Protein AF-A0A3D2KQ38-F1 (afdb_monomer_lite)

pLDDT: mean 77.64, std 27.58, range [27.55, 98.88]

Secondary structure (DSSP, 8-state):
---------------------------------------------------------PPPPPPP---------PPPPPP-------------PPPP----PPPPPP---PPPPPP--EEEEE--TTT--HHHHTTSEEEEE-TTTHHHHHHHHHHTT-SEEEE-SSHHHHHHHHHHHHHTTTS-TTEEEEEEETTEEPTT-SB-S-GGG--HHHHTT-EEEEE-SSHHHHHHHHT--TTSS---SEEEEE-GGGHHHHHHHHHHS-S-EEEEE--BBTBPPHHHHHHHHHHHHHHHHHS--EE-HHHHHHHHHHHHHT-TT-TTHHHHHHTSHHHHHHHTTT-HHHHHHHT---S-----EEEBTEEE--

Structure (mmCIF, N/CA/C/O backbone):
data_AF-A0A3D2KQ38-F1
#
_entry.id   AF-A0A3D2KQ38-F1
#
loop_
_atom_site.group_PDB
_atom_site.id
_atom_site.type_symbol
_atom_site.label_atom_id
_atom_site.label_alt_id
_atom_site.label_comp_id
_atom_site.label_asym_id
_atom_site.label_entity_id
_atom_site.label_seq_id
_atom_site.pdbx_PDB_ins_code
_atom_site.Cartn_x
_atom_site.Cartn_y
_atom_site.Cartn_z
_atom_site.occupancy
_atom_site.B_iso_or_equiv
_atom_site.auth_seq_id
_atom_site.auth_comp_id
_atom_site.auth_asym_id
_atom_site.auth_atom_id
_atom_site.pdbx_PDB_model_num
ATOM 1 N N . MET A 1 1 ? 10.172 -55.765 -8.453 1.00 38.31 1 MET A N 1
ATOM 2 C CA . MET A 1 1 ? 11.251 -56.758 -8.224 1.00 38.31 1 MET A CA 1
ATOM 3 C C . MET A 1 1 ? 11.939 -57.032 -9.558 1.00 38.31 1 MET A C 1
ATOM 5 O O . MET A 1 1 ? 11.288 -56.816 -10.569 1.00 38.31 1 MET A O 1
ATOM 9 N N . GLY A 1 2 ? 13.185 -57.520 -9.569 1.00 36.50 2 GLY A N 1
ATOM 10 C CA . GLY A 1 2 ? 13.807 -58.103 -10.771 1.00 36.50 2 GLY A CA 1
ATOM 11 C C . GLY A 1 2 ? 14.626 -57.157 -11.665 1.00 36.50 2 GLY A C 1
ATOM 12 O O . GLY A 1 2 ? 14.137 -56.673 -12.675 1.00 36.50 2 GLY A O 1
ATOM 13 N N . HIS A 1 3 ? 15.908 -56.998 -11.332 1.00 46.84 3 HIS A N 1
ATOM 14 C CA . HIS A 1 3 ? 17.002 -56.858 -12.311 1.00 46.84 3 HIS A CA 1
ATOM 15 C C . HIS A 1 3 ? 17.785 -58.189 -12.264 1.00 46.84 3 HIS A C 1
ATOM 17 O O . HIS A 1 3 ? 17.790 -58.816 -11.198 1.00 46.84 3 HIS A O 1
ATOM 23 N N . PRO A 1 4 ? 18.380 -58.674 -13.370 1.00 61.97 4 PRO A N 1
ATOM 24 C CA . PRO A 1 4 ? 19.747 -58.294 -13.788 1.00 61.97 4 PRO A CA 1
ATOM 25 C C . PRO A 1 4 ? 19.834 -58.130 -15.331 1.00 61.97 4 PRO A C 1
ATOM 27 O O . PRO A 1 4 ? 18.787 -58.026 -15.959 1.00 61.97 4 PRO A O 1
ATOM 30 N N . GLY A 1 5 ? 20.974 -58.037 -16.036 1.00 36.38 5 GLY A N 1
ATOM 31 C CA . GLY A 1 5 ? 22.417 -57.932 -15.720 1.00 36.38 5 GLY A CA 1
ATOM 32 C C . GLY A 1 5 ? 23.163 -57.388 -16.969 1.00 36.38 5 GLY A C 1
ATOM 33 O O . GLY A 1 5 ? 22.598 -57.425 -18.053 1.00 36.38 5 GLY A O 1
ATOM 34 N N . ARG A 1 6 ? 24.300 -56.673 -16.863 1.00 44.81 6 ARG A N 1
ATOM 35 C CA . ARG A 1 6 ? 25.697 -57.194 -16.858 1.00 44.81 6 ARG A CA 1
ATOM 36 C C . ARG A 1 6 ? 26.068 -58.017 -18.117 1.00 44.81 6 ARG A C 1
ATOM 38 O O . ARG A 1 6 ? 25.355 -58.967 -18.403 1.00 44.81 6 ARG A O 1
ATOM 45 N N . THR A 1 7 ? 27.174 -57.779 -18.838 1.00 38.19 7 THR A N 1
ATOM 46 C CA . THR A 1 7 ? 28.369 -56.897 -18.655 1.00 38.19 7 THR A CA 1
ATOM 47 C C . THR A 1 7 ? 28.655 -56.066 -19.957 1.00 38.19 7 THR A C 1
ATOM 49 O O . THR A 1 7 ? 27.669 -55.717 -20.595 1.00 38.19 7 THR A O 1
ATOM 52 N N . ASP A 1 8 ? 29.834 -55.592 -20.430 1.00 33.88 8 ASP A N 1
ATOM 53 C CA . ASP A 1 8 ? 31.257 -55.648 -20.001 1.00 33.88 8 ASP A CA 1
ATOM 54 C C . ASP A 1 8 ? 32.167 -54.502 -20.560 1.00 33.88 8 ASP A C 1
ATOM 56 O O . ASP A 1 8 ? 31.678 -53.481 -21.044 1.00 33.88 8 ASP A O 1
ATOM 60 N N . ARG A 1 9 ? 33.500 -54.660 -20.437 1.00 36.72 9 ARG A N 1
ATOM 61 C CA . ARG A 1 9 ? 34.647 -53.803 -20.849 1.00 36.72 9 ARG A CA 1
ATOM 62 C C . ARG A 1 9 ? 35.921 -54.694 -20.995 1.00 36.72 9 ARG A C 1
ATOM 64 O O . ARG A 1 9 ? 35.821 -55.866 -20.649 1.00 36.72 9 ARG A O 1
ATOM 71 N N . PRO A 1 10 ? 37.151 -54.184 -21.264 1.00 65.12 10 PRO A N 1
ATOM 72 C CA . PRO A 1 10 ? 37.636 -53.087 -22.134 1.00 65.12 10 PRO A CA 1
ATOM 73 C C . PRO A 1 10 ? 38.876 -53.500 -22.999 1.00 65.12 10 PRO A C 1
ATOM 75 O O . PRO A 1 10 ? 39.336 -54.624 -22.892 1.00 65.12 10 PRO A O 1
ATOM 78 N N . ASP A 1 11 ? 39.482 -52.560 -23.745 1.00 35.00 11 ASP A N 1
ATOM 79 C CA . ASP A 1 11 ? 40.944 -52.424 -24.031 1.00 35.00 11 ASP A CA 1
ATOM 80 C C . ASP A 1 11 ? 41.193 -50.967 -24.538 1.00 35.00 11 ASP A C 1
ATOM 82 O O . ASP A 1 11 ? 40.221 -50.314 -24.925 1.00 35.00 11 ASP A O 1
ATOM 86 N N . ARG A 1 12 ? 42.325 -50.241 -24.386 1.00 40.50 12 ARG A N 1
ATOM 87 C CA . ARG A 1 12 ? 43.795 -50.476 -24.524 1.00 40.50 12 ARG A CA 1
ATOM 88 C C . ARG A 1 12 ? 44.250 -50.604 -25.994 1.00 40.50 12 ARG A C 1
ATOM 90 O O . ARG A 1 12 ? 43.558 -51.226 -26.781 1.00 40.50 12 ARG A O 1
ATOM 97 N N . ASP A 1 13 ? 45.353 -50.011 -26.470 1.00 36.31 13 ASP A N 1
ATOM 98 C CA . ASP A 1 13 ? 46.503 -49.329 -25.833 1.00 36.31 13 ASP A CA 1
ATOM 99 C C . ASP A 1 13 ? 47.155 -48.288 -26.795 1.00 36.31 13 ASP A C 1
ATOM 101 O O . ASP A 1 13 ? 46.789 -48.213 -27.966 1.00 36.31 13 ASP A O 1
ATOM 105 N N . GLY A 1 14 ? 48.176 -47.539 -26.336 1.00 30.17 14 GLY A N 1
ATOM 106 C CA . GLY A 1 14 ? 49.177 -46.886 -27.215 1.00 30.17 14 GLY A CA 1
ATOM 107 C C . GLY A 1 14 ? 49.076 -45.360 -27.465 1.00 30.17 14 GLY A C 1
ATOM 108 O O . GLY A 1 14 ? 48.010 -44.830 -27.742 1.00 30.17 14 GLY A O 1
ATOM 109 N N . ALA A 1 15 ? 50.193 -44.626 -27.592 1.00 34.75 15 ALA A N 1
ATOM 110 C CA . ALA A 1 15 ? 51.157 -44.188 -26.561 1.00 34.75 15 ALA A CA 1
ATOM 111 C 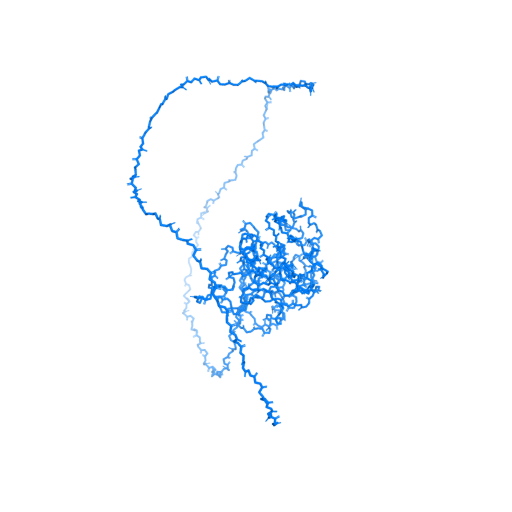C . ALA A 1 15 ? 52.414 -43.529 -27.208 1.00 34.75 15 ALA A C 1
ATOM 113 O O . ALA A 1 15 ? 53.024 -44.136 -28.084 1.00 34.75 15 ALA A O 1
ATOM 114 N N . ARG A 1 16 ? 52.902 -42.392 -26.655 1.00 36.41 16 ARG A N 1
ATOM 115 C CA . ARG A 1 16 ? 54.189 -41.689 -26.991 1.00 36.41 16 ARG A CA 1
ATOM 116 C C . ARG A 1 16 ? 54.168 -40.976 -28.378 1.00 36.41 16 ARG A C 1
ATOM 118 O O . ARG A 1 16 ? 53.250 -41.218 -29.143 1.00 36.41 16 ARG A O 1
ATOM 125 N N . SER A 1 17 ? 55.057 -40.043 -28.776 1.00 36.03 17 SER A N 1
ATOM 126 C CA . SER A 1 17 ? 56.351 -39.494 -28.275 1.00 36.03 17 SER A CA 1
ATOM 127 C C . SER A 1 17 ? 56.653 -38.130 -28.987 1.00 36.03 17 SER A C 1
ATOM 129 O O . SER A 1 17 ? 56.084 -37.938 -30.054 1.00 36.03 17 SER A O 1
ATOM 131 N N . LEU A 1 18 ? 57.532 -37.170 -28.607 1.00 37.53 18 LEU A N 1
ATOM 132 C CA . LEU A 1 18 ? 58.316 -36.799 -27.396 1.00 37.53 18 LEU A CA 1
ATOM 133 C C . LEU A 1 18 ? 59.047 -35.429 -27.628 1.00 37.53 18 LEU A C 1
ATOM 135 O O . LEU A 1 18 ? 59.702 -35.302 -28.654 1.00 37.53 18 LEU A O 1
ATOM 139 N N . ARG A 1 19 ? 59.109 -34.534 -26.611 1.00 36.09 19 ARG A N 1
ATOM 140 C CA . ARG A 1 19 ? 60.157 -33.474 -26.368 1.00 36.09 19 ARG A CA 1
ATOM 141 C C . ARG A 1 19 ? 60.261 -32.290 -27.369 1.00 36.09 19 ARG A C 1
ATOM 143 O O . ARG A 1 19 ? 59.584 -32.317 -28.384 1.00 36.09 19 ARG A O 1
ATOM 150 N N . ASP A 1 20 ? 60.976 -31.173 -27.127 1.00 33.75 20 ASP A N 1
ATOM 151 C CA . ASP A 1 20 ? 61.918 -30.677 -26.070 1.00 33.75 20 ASP A CA 1
ATOM 152 C C . ASP A 1 20 ? 61.446 -29.286 -25.521 1.00 33.75 20 ASP A C 1
ATOM 154 O O . ASP A 1 20 ? 60.561 -28.694 -26.129 1.00 33.75 20 ASP A O 1
ATOM 158 N N . ARG A 1 21 ? 61.751 -28.739 -24.319 1.00 38.75 21 ARG A N 1
ATOM 159 C CA . ARG A 1 21 ? 62.963 -28.412 -23.495 1.00 38.75 21 ARG A CA 1
ATOM 160 C C . ARG A 1 21 ? 63.625 -27.035 -23.760 1.00 38.75 21 ARG A C 1
ATOM 162 O O . ARG A 1 21 ? 63.807 -26.637 -24.898 1.00 38.75 21 ARG A O 1
ATOM 169 N N . GLY A 1 22 ? 64.053 -26.374 -22.666 1.00 29.97 22 GLY A N 1
ATOM 170 C CA . GLY A 1 22 ? 64.761 -25.072 -22.615 1.00 29.97 22 GLY A CA 1
ATOM 171 C C . GLY A 1 22 ? 63.933 -23.992 -21.890 1.00 29.97 22 GLY A C 1
ATOM 172 O O . GLY A 1 22 ? 63.100 -23.365 -22.522 1.00 29.97 22 GLY A O 1
ATOM 173 N N . VAL A 1 23 ? 63.915 -23.845 -20.555 1.00 36.44 23 VAL A N 1
ATOM 174 C CA . VAL A 1 23 ? 64.987 -23.588 -19.556 1.00 36.44 23 VAL A CA 1
ATOM 175 C C . VAL A 1 23 ? 65.600 -22.185 -19.669 1.00 36.44 23 VAL A C 1
ATOM 177 O O . VAL A 1 23 ? 66.314 -21.890 -20.617 1.00 36.44 23 VAL A O 1
ATOM 180 N N . GLY A 1 24 ? 65.375 -21.361 -18.639 1.00 28.97 24 GLY A N 1
ATOM 181 C CA . GLY A 1 24 ? 66.005 -20.053 -18.438 1.00 28.97 24 GLY A CA 1
ATOM 182 C C . GLY A 1 24 ? 65.461 -19.391 -17.169 1.00 28.97 24 GLY A C 1
ATOM 183 O O . GLY A 1 24 ? 64.270 -19.106 -17.094 1.00 28.97 24 GLY A O 1
ATOM 184 N N . ALA A 1 25 ? 66.308 -19.194 -16.157 1.00 36.56 25 ALA A N 1
ATOM 185 C CA . ALA A 1 25 ? 65.933 -18.591 -14.877 1.00 36.56 25 ALA A CA 1
ATOM 186 C C . ALA A 1 25 ? 66.846 -17.402 -14.555 1.00 36.56 25 ALA A C 1
ATOM 188 O O . ALA A 1 25 ? 68.034 -17.424 -14.867 1.00 36.56 25 ALA A O 1
ATOM 189 N N . GLY A 1 26 ? 66.288 -16.385 -13.905 1.00 28.89 26 GLY A N 1
ATOM 190 C CA . GLY A 1 26 ? 67.002 -15.184 -13.480 1.00 28.89 26 GLY A CA 1
ATOM 191 C C . GLY A 1 26 ? 66.006 -14.086 -13.128 1.00 28.89 26 GLY A C 1
ATOM 192 O O . GLY A 1 26 ? 65.009 -13.911 -13.824 1.00 28.89 26 GLY A O 1
ATOM 193 N N . GLY A 1 27 ? 66.240 -13.366 -12.036 1.00 31.88 27 GLY A N 1
ATOM 194 C CA . GLY A 1 27 ? 65.350 -12.294 -11.606 1.00 31.88 27 GLY A CA 1
ATOM 195 C C . GLY A 1 27 ? 66.041 -11.316 -10.669 1.00 31.88 27 GLY A C 1
ATOM 196 O O . GLY A 1 27 ? 66.999 -11.677 -9.986 1.00 31.88 27 GLY A O 1
ATOM 197 N N . HIS A 1 28 ? 65.528 -10.089 -10.641 1.00 33.03 28 HIS A N 1
ATOM 198 C CA . HIS A 1 28 ? 65.801 -9.075 -9.627 1.00 33.03 28 HIS A CA 1
ATOM 199 C C . HIS A 1 28 ? 64.650 -8.062 -9.597 1.00 33.03 28 HIS A C 1
ATOM 201 O O . HIS A 1 28 ? 64.072 -7.742 -10.634 1.00 33.03 28 HIS A O 1
ATOM 207 N N . GLN A 1 29 ? 64.358 -7.534 -8.410 1.00 38.62 29 GLN A N 1
ATOM 208 C CA . GLN A 1 29 ? 63.873 -6.159 -8.265 1.00 38.62 29 GLN A CA 1
ATOM 209 C C . GLN A 1 29 ? 65.091 -5.277 -7.945 1.00 38.62 29 GLN A C 1
ATOM 211 O O . GLN A 1 29 ? 66.104 -5.785 -7.458 1.00 38.62 29 GLN A O 1
ATOM 216 N N . PRO A 1 30 ? 65.007 -3.970 -8.207 1.00 45.06 30 PRO A N 1
ATOM 217 C CA . PRO A 1 30 ? 64.757 -3.091 -7.066 1.00 45.06 30 PRO A CA 1
ATOM 218 C C . PRO A 1 30 ? 63.610 -2.100 -7.317 1.00 45.06 30 PRO A C 1
ATOM 220 O O . PRO A 1 30 ? 62.961 -2.119 -8.361 1.00 45.06 30 PRO A O 1
ATOM 223 N N . GLY A 1 31 ? 63.326 -1.286 -6.298 1.00 31.02 31 GLY A N 1
ATOM 224 C CA . GLY A 1 31 ? 62.316 -0.231 -6.333 1.00 31.02 31 GLY A CA 1
ATOM 225 C C . GLY A 1 31 ? 62.886 1.147 -6.721 1.00 31.02 31 GLY A C 1
ATOM 226 O O . GLY A 1 31 ? 63.624 1.222 -7.699 1.00 31.02 31 GLY A O 1
ATOM 227 N N . PRO A 1 32 ? 62.475 2.244 -6.056 1.00 68.62 32 PRO A N 1
ATOM 228 C CA . PRO A 1 32 ? 61.836 3.323 -6.809 1.00 68.62 32 PRO A CA 1
ATOM 229 C C . PRO A 1 32 ? 62.484 4.701 -6.637 1.00 68.62 32 PRO A C 1
ATOM 231 O O . PRO A 1 32 ? 63.005 5.013 -5.569 1.00 68.62 32 PRO A O 1
ATOM 234 N N . ASP A 1 33 ? 62.284 5.567 -7.630 1.00 33.50 33 ASP A N 1
ATOM 235 C CA . ASP A 1 33 ? 62.667 6.979 -7.567 1.00 33.50 33 ASP A CA 1
ATOM 236 C C . ASP A 1 33 ? 61.474 7.940 -7.662 1.00 33.50 33 ASP A C 1
ATOM 238 O O . ASP A 1 33 ? 60.442 7.669 -8.286 1.00 33.50 33 ASP A O 1
ATOM 242 N N . ARG A 1 34 ? 61.664 9.089 -7.014 1.00 34.56 34 ARG A N 1
ATOM 243 C CA . ARG A 1 34 ? 60.980 10.368 -7.252 1.00 34.56 34 ARG A CA 1
ATOM 244 C C . ARG A 1 34 ? 61.987 11.267 -8.019 1.00 34.56 34 ARG A C 1
ATOM 246 O O . ARG A 1 34 ? 63.120 10.852 -8.216 1.00 34.56 34 ARG A O 1
ATOM 253 N N . ASP A 1 35 ? 61.706 12.459 -8.535 1.00 33.59 35 ASP A N 1
ATOM 254 C CA . ASP A 1 35 ? 61.002 13.596 -7.932 1.00 33.59 35 ASP A CA 1
ATOM 255 C C . ASP A 1 35 ? 60.676 14.673 -9.005 1.00 33.59 35 ASP A C 1
ATOM 257 O O . ASP A 1 35 ? 60.769 14.415 -10.202 1.00 33.59 35 ASP A O 1
ATOM 261 N N . GLU A 1 36 ? 60.216 15.843 -8.539 1.00 34.56 36 GLU A N 1
ATOM 262 C CA . GLU A 1 36 ? 60.360 17.228 -9.064 1.00 34.56 36 GLU A CA 1
ATOM 263 C C . GLU A 1 36 ? 61.001 17.461 -10.462 1.00 34.56 36 GLU A C 1
ATOM 265 O O . GLU A 1 36 ? 61.979 16.832 -10.841 1.00 34.56 36 GLU A O 1
ATOM 270 N N . GLY A 1 37 ? 60.605 18.441 -11.288 1.00 29.53 37 GLY A N 1
ATOM 271 C CA . GLY A 1 37 ? 59.763 19.647 -11.155 1.00 29.53 37 GLY A CA 1
ATOM 272 C C . GLY A 1 37 ? 60.046 20.558 -12.385 1.00 29.53 37 GLY A C 1
ATOM 273 O O . GLY A 1 37 ? 60.733 20.125 -13.302 1.00 29.53 37 GLY A O 1
ATOM 274 N N . ALA A 1 38 ? 59.631 21.820 -12.542 1.00 33.88 38 ALA A N 1
ATOM 275 C CA . ALA A 1 38 ? 58.622 22.683 -11.921 1.00 33.88 38 ALA A CA 1
ATOM 276 C C . ALA A 1 38 ? 58.491 23.981 -12.783 1.00 33.88 38 ALA A C 1
ATOM 278 O O . ALA A 1 38 ? 59.293 24.217 -13.680 1.00 33.88 38 ALA A O 1
ATOM 279 N N . HIS A 1 39 ? 57.544 24.867 -12.436 1.00 34.69 39 HIS A N 1
ATOM 280 C CA . HIS A 1 39 ? 57.446 26.289 -12.855 1.00 34.69 39 HIS A CA 1
ATOM 281 C C . HIS A 1 39 ? 57.018 26.657 -14.300 1.00 34.69 39 HIS A C 1
ATOM 283 O O . HIS A 1 39 ? 57.398 26.049 -15.289 1.00 34.69 39 HIS A O 1
ATOM 289 N N . GLY A 1 40 ? 56.226 27.741 -14.400 1.00 28.78 40 GLY A N 1
ATOM 290 C CA . GLY A 1 40 ? 55.705 28.311 -15.656 1.00 28.78 40 GLY A CA 1
ATOM 291 C C . GLY A 1 40 ? 54.417 29.127 -15.450 1.00 28.78 40 GLY A C 1
ATOM 292 O O . GLY A 1 40 ? 53.327 28.661 -15.760 1.00 28.78 40 GLY A O 1
ATOM 293 N N . ARG A 1 41 ? 54.503 30.328 -14.851 1.00 33.00 41 ARG A N 1
ATOM 294 C CA . ARG A 1 41 ? 53.326 31.173 -14.522 1.00 33.00 41 ARG A CA 1
ATOM 295 C C . ARG A 1 41 ? 52.895 32.062 -15.701 1.00 33.00 41 ARG A C 1
ATOM 297 O O . ARG A 1 41 ? 53.755 32.701 -16.296 1.00 33.00 41 ARG A O 1
ATOM 304 N N . GLY A 1 42 ? 51.587 32.283 -15.909 1.00 29.39 42 GLY A N 1
ATOM 305 C CA . GLY A 1 42 ? 51.120 33.453 -16.677 1.00 29.39 42 GLY A CA 1
ATOM 306 C C . GLY A 1 42 ? 49.629 33.519 -17.056 1.00 29.39 42 GLY A C 1
ATOM 307 O O . GLY A 1 42 ? 48.987 32.499 -17.256 1.00 29.39 42 GLY A O 1
ATOM 308 N N . GLY A 1 43 ? 49.114 34.749 -17.219 1.00 30.22 43 GLY A N 1
ATOM 309 C CA . GLY A 1 43 ? 48.038 35.076 -18.180 1.00 30.22 43 GLY A CA 1
ATOM 310 C C . GLY A 1 43 ? 46.569 34.926 -17.743 1.00 30.22 43 GLY A C 1
ATOM 311 O O . GLY A 1 43 ? 45.971 33.865 -17.869 1.00 30.22 43 GLY A O 1
ATOM 312 N N . ARG A 1 44 ? 45.922 36.023 -17.321 1.00 33.47 44 ARG A N 1
ATOM 313 C CA . ARG A 1 44 ? 44.475 36.069 -17.009 1.00 33.47 44 ARG A CA 1
ATOM 314 C C . ARG A 1 44 ? 43.577 36.312 -18.244 1.00 33.47 44 ARG A C 1
ATOM 316 O O . ARG A 1 44 ? 43.794 37.283 -18.955 1.00 33.47 44 ARG A O 1
ATOM 323 N N . ARG A 1 45 ? 42.420 35.625 -18.241 1.00 35.56 45 ARG A N 1
ATOM 324 C CA . ARG A 1 45 ? 41.077 36.025 -18.759 1.00 35.56 45 ARG A CA 1
ATOM 325 C C . ARG A 1 45 ? 40.768 35.934 -20.281 1.00 35.56 45 ARG A C 1
ATOM 327 O O . ARG A 1 45 ? 41.686 35.911 -21.088 1.00 35.56 45 ARG A O 1
ATOM 334 N N . PRO A 1 46 ? 39.465 35.819 -20.663 1.00 42.22 46 PRO A N 1
ATOM 335 C CA . PRO A 1 46 ? 39.042 35.286 -21.968 1.00 42.22 46 PRO A CA 1
ATOM 336 C C . PRO A 1 46 ? 38.428 36.315 -22.941 1.00 42.22 46 PRO A C 1
ATOM 338 O O . PRO A 1 46 ? 37.970 37.385 -22.534 1.00 42.22 46 PRO A O 1
ATOM 341 N N . GLY A 1 47 ? 38.324 35.937 -24.224 1.00 29.66 47 GLY A N 1
ATOM 342 C CA . GLY A 1 47 ? 37.702 36.729 -25.293 1.00 29.66 47 GLY A CA 1
ATOM 343 C C . GLY A 1 47 ? 36.489 36.060 -25.966 1.00 29.66 47 GLY A C 1
ATOM 344 O O . GLY A 1 47 ? 36.617 34.986 -26.534 1.00 29.66 47 GLY A O 1
ATOM 345 N N . ARG A 1 48 ? 35.339 36.751 -25.896 1.00 31.97 48 ARG A N 1
ATOM 346 C CA . ARG A 1 48 ? 34.150 36.789 -26.793 1.00 31.97 48 ARG A CA 1
ATOM 347 C C . ARG A 1 48 ? 33.847 35.643 -27.786 1.00 31.97 48 ARG A C 1
ATOM 349 O O . ARG A 1 48 ? 34.643 35.351 -28.669 1.00 31.97 48 ARG A O 1
ATOM 356 N N . LEU A 1 49 ? 32.557 35.279 -27.853 1.00 32.28 49 LEU A N 1
ATOM 357 C CA . LEU A 1 49 ? 31.883 34.815 -29.081 1.00 32.28 49 LEU A CA 1
ATOM 358 C C . LEU A 1 49 ? 30.497 35.477 -29.280 1.00 32.28 49 LEU A C 1
ATOM 360 O O . LEU A 1 49 ? 29.742 35.622 -28.325 1.00 32.28 49 LEU A O 1
ATOM 364 N N . ALA A 1 50 ? 30.186 35.799 -30.546 1.00 33.22 50 ALA A N 1
ATOM 365 C CA . ALA A 1 50 ? 28.858 36.036 -31.156 1.00 33.22 50 ALA A CA 1
ATOM 366 C C . ALA A 1 50 ? 27.916 37.160 -30.620 1.00 33.22 50 ALA A C 1
ATOM 368 O O . ALA A 1 50 ? 28.260 37.934 -29.728 1.00 33.22 50 ALA A O 1
ATOM 369 N N . ARG A 1 51 ? 26.760 37.338 -31.296 1.00 31.52 51 ARG A N 1
ATOM 370 C CA . ARG A 1 51 ? 25.860 38.520 -31.263 1.00 31.52 51 ARG A CA 1
ATOM 371 C C . ARG A 1 51 ? 24.357 38.153 -31.354 1.00 31.52 51 ARG A C 1
ATOM 373 O O . ARG A 1 51 ? 24.004 37.328 -32.183 1.00 31.52 51 ARG A O 1
ATOM 380 N N . VAL A 1 52 ? 23.517 38.833 -30.550 1.00 33.88 52 VAL A N 1
ATOM 381 C CA . VAL A 1 52 ? 22.399 39.764 -30.924 1.00 33.88 52 VAL A CA 1
ATOM 382 C C . VAL A 1 52 ? 21.651 39.461 -32.249 1.00 33.88 52 VAL A C 1
ATOM 384 O O . VAL A 1 52 ? 22.332 39.423 -33.274 1.00 33.88 52 VAL A O 1
ATOM 387 N N . PRO A 1 53 ? 20.292 39.341 -32.285 1.00 45.47 53 PRO A N 1
ATOM 388 C CA . PRO A 1 53 ? 19.325 40.418 -31.939 1.00 45.47 53 PRO A CA 1
ATOM 389 C C . PRO A 1 53 ? 18.060 39.992 -31.141 1.00 45.47 53 PRO A C 1
ATOM 391 O O . PRO A 1 53 ? 17.828 38.808 -30.945 1.00 45.47 53 PRO A O 1
ATOM 394 N N . GLY A 1 54 ? 17.195 40.901 -30.651 1.00 31.48 54 GLY A N 1
ATOM 395 C CA . GLY A 1 54 ? 17.240 42.379 -30.630 1.00 31.48 54 GLY A CA 1
ATOM 396 C C . GLY A 1 54 ? 15.926 43.029 -30.125 1.00 31.48 54 GLY A C 1
ATOM 397 O O . GLY A 1 54 ? 14.951 42.324 -29.899 1.00 31.48 54 GLY A O 1
ATOM 398 N N . SER A 1 55 ? 15.897 44.372 -30.013 1.00 32.50 55 SER A N 1
ATOM 399 C CA . SER A 1 55 ? 14.758 45.261 -29.632 1.00 32.50 55 SER A CA 1
ATOM 400 C C . SER A 1 55 ? 14.106 45.073 -28.235 1.00 32.50 55 SER A C 1
ATOM 402 O O . SER A 1 55 ? 13.985 43.962 -27.744 1.00 32.50 55 SER A O 1
ATOM 404 N N . GLY A 1 56 ? 13.646 46.113 -27.523 1.00 30.34 56 GLY A N 1
ATOM 405 C CA . GLY A 1 56 ? 13.796 47.560 -27.753 1.00 30.34 56 GLY A CA 1
ATOM 406 C C . GLY A 1 56 ? 12.597 48.400 -27.279 1.00 30.34 56 GLY A C 1
ATOM 407 O O . GLY A 1 56 ? 11.730 48.703 -28.089 1.00 30.34 56 GLY A O 1
ATOM 408 N N . GLY A 1 57 ? 12.560 48.823 -26.008 1.00 29.84 57 GLY A N 1
ATOM 409 C CA . GLY A 1 57 ? 11.528 49.732 -25.473 1.00 29.84 57 GLY A CA 1
ATOM 410 C C . GLY A 1 57 ? 11.906 50.316 -24.095 1.00 29.84 57 GLY A C 1
ATOM 411 O O . GLY A 1 57 ? 12.527 49.598 -23.310 1.00 29.84 57 GLY A O 1
ATOM 412 N N . PRO A 1 58 ? 11.612 51.599 -23.793 1.00 40.12 58 PRO A N 1
ATOM 413 C CA . PRO A 1 58 ? 12.097 52.272 -22.582 1.00 40.12 58 PRO A CA 1
ATOM 414 C C . PRO A 1 58 ? 11.174 52.105 -21.361 1.00 40.12 58 PRO A C 1
ATOM 416 O O . PRO A 1 58 ? 9.952 52.065 -21.484 1.00 40.12 58 PRO A O 1
ATOM 419 N N . VAL A 1 59 ? 11.767 52.094 -20.162 1.00 32.81 59 VAL A N 1
ATOM 420 C CA . VAL A 1 59 ? 11.048 52.075 -18.875 1.00 32.81 59 VAL A CA 1
ATOM 421 C C . VAL A 1 59 ? 10.995 53.487 -18.288 1.00 32.81 59 VAL A C 1
ATOM 423 O O . VAL A 1 59 ? 12.036 54.073 -17.994 1.00 32.81 59 VAL A O 1
ATOM 426 N N . HIS A 1 60 ? 9.790 54.017 -18.065 1.00 33.69 60 HIS A N 1
ATOM 427 C CA . HIS A 1 60 ? 9.587 55.257 -17.310 1.00 33.69 60 HIS A CA 1
ATOM 428 C C . HIS A 1 60 ? 9.496 54.985 -15.802 1.00 33.69 60 HIS A C 1
ATOM 430 O O . HIS A 1 60 ? 8.736 54.126 -15.361 1.00 33.69 60 HIS A O 1
ATOM 436 N N . GLN A 1 61 ? 10.219 55.778 -15.009 1.00 43.31 61 GLN A N 1
ATOM 437 C CA . GLN A 1 61 ? 9.999 55.911 -13.566 1.00 43.31 61 GLN A CA 1
ATOM 438 C C . GLN A 1 61 ? 8.969 57.020 -13.289 1.00 43.31 61 GLN A C 1
ATOM 440 O O . GLN A 1 61 ? 9.120 58.119 -13.832 1.00 43.31 61 GLN A O 1
ATOM 445 N N . PRO A 1 62 ? 8.003 56.810 -12.382 1.00 37.12 62 PRO A N 1
ATOM 446 C CA . PRO A 1 62 ? 7.396 57.880 -11.597 1.00 37.12 62 PRO A CA 1
ATOM 447 C C . PRO A 1 62 ? 8.288 58.222 -10.390 1.00 37.12 62 PRO A C 1
ATOM 449 O O . PRO A 1 62 ? 8.978 57.355 -9.857 1.00 37.12 62 PRO A O 1
ATOM 452 N N . ARG A 1 63 ? 8.254 59.480 -9.937 1.00 31.61 63 ARG A N 1
ATOM 453 C CA . ARG A 1 63 ? 8.867 59.922 -8.671 1.00 31.61 63 ARG A CA 1
ATOM 454 C C . ARG A 1 63 ? 7.789 60.082 -7.601 1.00 31.61 63 ARG A C 1
ATOM 456 O O . ARG A 1 63 ? 6.684 60.516 -7.920 1.00 31.61 63 ARG A O 1
ATOM 463 N N . ASP A 1 64 ? 8.134 59.829 -6.343 1.00 35.62 64 ASP A N 1
ATOM 464 C CA . ASP A 1 64 ? 7.320 60.254 -5.201 1.00 35.62 64 ASP A CA 1
ATOM 465 C C . ASP A 1 64 ? 7.202 61.782 -5.128 1.00 35.62 64 ASP A C 1
ATOM 467 O O . ASP A 1 64 ? 8.202 62.468 -5.331 1.00 35.62 64 ASP A O 1
ATOM 471 N N . HIS A 1 65 ? 6.017 62.286 -4.754 1.00 33.12 65 HIS A N 1
ATOM 472 C CA . HIS A 1 65 ? 5.792 63.386 -3.792 1.00 33.12 65 HIS A CA 1
ATOM 473 C C . HIS A 1 65 ? 4.310 63.828 -3.775 1.00 33.12 65 HIS A C 1
ATOM 475 O O . HIS A 1 65 ? 3.867 64.496 -4.702 1.00 33.12 65 HIS A O 1
ATOM 481 N N . HIS A 1 66 ? 3.572 63.559 -2.683 1.00 31.64 66 HIS A N 1
ATOM 482 C CA . HIS A 1 66 ? 3.043 64.609 -1.781 1.00 31.64 66 HIS A CA 1
ATOM 483 C C . HIS A 1 66 ? 2.111 64.092 -0.654 1.00 31.64 66 HIS A C 1
ATOM 485 O O . HIS A 1 66 ? 1.241 63.262 -0.869 1.00 31.64 66 HIS A O 1
ATOM 491 N N . ARG A 1 67 ? 2.330 64.663 0.545 1.00 31.59 67 ARG A N 1
ATOM 492 C CA . ARG A 1 67 ? 1.415 65.016 1.665 1.00 31.59 67 ARG A CA 1
ATOM 493 C C . ARG A 1 67 ? 0.047 64.293 1.816 1.00 31.59 67 ARG A C 1
ATOM 495 O O . ARG A 1 67 ? -0.806 64.388 0.947 1.00 31.59 67 ARG A O 1
ATOM 502 N N . GLY A 1 68 ? -0.191 63.727 3.013 1.00 29.28 68 GLY A N 1
ATOM 503 C CA . GLY A 1 68 ? -1.522 63.352 3.553 1.00 29.28 68 GLY A CA 1
ATOM 504 C C . GLY A 1 68 ? -2.263 64.548 4.201 1.00 29.28 68 GLY A C 1
ATOM 505 O O . GLY A 1 68 ? -2.112 65.646 3.663 1.00 29.28 68 GLY A O 1
ATOM 506 N N . PRO A 1 69 ? -2.978 64.429 5.357 1.00 50.12 69 PRO A N 1
ATOM 507 C CA . PRO A 1 69 ? -3.048 63.308 6.322 1.00 50.12 69 PRO A CA 1
ATOM 508 C C . PRO A 1 69 ? -4.480 62.937 6.823 1.00 50.12 69 PRO A C 1
ATOM 510 O O . PRO A 1 69 ? -5.461 63.566 6.439 1.00 50.12 69 PRO A O 1
ATOM 513 N N . GLY A 1 70 ? -4.584 61.993 7.776 1.00 27.55 70 GLY A N 1
ATOM 514 C CA . GLY A 1 70 ? -5.724 61.880 8.715 1.00 27.55 70 GLY A CA 1
ATOM 515 C C . GLY A 1 70 ? -6.291 60.464 8.924 1.00 27.55 70 GLY A C 1
ATOM 516 O O . GLY A 1 70 ? -6.470 59.731 7.958 1.00 27.55 70 GLY A O 1
ATOM 517 N N . GLY A 1 71 ? -6.610 60.098 10.178 1.00 31.08 71 GLY A N 1
ATOM 518 C CA . GLY A 1 71 ? -7.347 58.867 10.527 1.00 31.08 71 GLY A CA 1
ATOM 519 C C . GLY A 1 71 ? -6.751 58.060 11.691 1.00 31.08 71 GLY A C 1
ATOM 520 O O . GLY A 1 71 ? -5.977 57.133 11.468 1.00 31.08 71 GLY A O 1
ATOM 521 N N . ASP A 1 72 ? -7.124 58.382 12.933 1.00 32.88 72 ASP A N 1
ATOM 522 C CA . ASP A 1 72 ? -6.648 57.677 14.135 1.00 32.88 72 ASP A CA 1
ATOM 523 C C . ASP A 1 72 ? -7.313 56.309 14.372 1.00 32.88 72 ASP A C 1
ATOM 525 O O . ASP A 1 72 ? -8.511 56.119 14.148 1.00 32.88 72 ASP A O 1
ATOM 529 N N . HIS A 1 73 ? -6.547 55.368 14.937 1.00 35.00 73 HIS A N 1
ATOM 530 C CA . HIS A 1 73 ? -7.039 54.095 15.481 1.00 35.00 73 HIS A CA 1
ATOM 531 C C . HIS A 1 73 ? -6.483 53.862 16.903 1.00 35.00 73 HIS A C 1
ATOM 533 O O . HIS A 1 73 ? -5.299 53.540 17.060 1.00 35.00 73 HIS A O 1
ATOM 539 N N . PRO A 1 74 ? -7.301 54.021 17.966 1.00 40.06 74 PRO A N 1
ATOM 540 C CA . PRO A 1 74 ? -6.857 53.820 19.341 1.00 40.06 74 PRO A CA 1
ATOM 541 C C . PRO A 1 74 ? -6.712 52.332 19.702 1.00 40.06 74 PRO A C 1
ATOM 543 O O . PRO A 1 74 ? -7.480 51.469 19.284 1.00 40.06 74 PRO A O 1
ATOM 546 N N . ARG A 1 75 ? -5.699 52.037 20.521 1.00 33.25 75 ARG A N 1
ATOM 547 C CA . ARG A 1 75 ? -5.263 50.678 20.885 1.00 33.25 75 ARG A CA 1
ATOM 548 C C . ARG A 1 75 ? -6.168 50.059 21.956 1.00 33.25 75 ARG A C 1
ATOM 550 O O . ARG A 1 75 ? -6.420 50.697 22.978 1.00 33.25 75 ARG A O 1
ATOM 557 N N . HIS A 1 76 ? -6.533 48.783 21.814 1.00 35.19 76 HIS A N 1
ATOM 558 C CA . HIS A 1 76 ? -7.111 48.021 22.928 1.00 35.19 76 HIS A CA 1
ATOM 559 C C . HIS A 1 76 ? -6.083 47.829 24.058 1.00 35.19 76 HIS A C 1
ATOM 561 O O . HIS A 1 76 ? -4.951 47.403 23.823 1.00 35.19 76 HIS A O 1
ATOM 567 N N . ARG A 1 77 ? -6.488 48.132 25.298 1.00 34.84 77 ARG A N 1
ATOM 568 C CA . ARG A 1 77 ? -5.726 47.853 26.526 1.00 34.84 77 ARG A CA 1
ATOM 569 C C . ARG A 1 77 ? -6.229 46.578 27.202 1.00 34.84 77 ARG A C 1
ATOM 571 O O . ARG A 1 77 ? -7.422 46.291 27.180 1.00 34.84 77 ARG A O 1
ATOM 578 N N . VAL A 1 78 ? -5.320 45.876 27.876 1.00 37.41 78 VAL A N 1
ATOM 579 C CA . VAL A 1 78 ? -5.654 44.811 28.835 1.00 37.41 78 VAL A CA 1
ATOM 580 C C . VAL A 1 78 ? -6.302 45.440 30.081 1.00 37.41 78 VAL A C 1
ATOM 582 O O . VAL A 1 78 ? -5.729 46.391 30.620 1.00 37.41 78 VAL A O 1
ATOM 585 N N . PRO A 1 79 ? -7.456 44.945 30.566 1.00 38.72 79 PRO A N 1
ATOM 586 C CA . PRO A 1 79 ? -8.062 45.437 31.799 1.00 38.72 79 PRO A CA 1
ATOM 587 C C . PRO A 1 79 ? -7.408 44.806 33.039 1.00 38.72 79 PRO A C 1
ATOM 589 O O . PRO A 1 79 ? -7.318 43.585 33.159 1.00 38.72 79 PRO A O 1
ATOM 592 N N . GLN A 1 80 ? -6.998 45.644 33.993 1.00 36.94 80 GLN A N 1
ATOM 593 C CA . GLN A 1 80 ? -6.652 45.240 35.358 1.00 36.94 80 GLN A CA 1
ATOM 594 C C . GLN A 1 80 ? -7.704 45.766 36.338 1.00 36.94 80 GLN A C 1
ATOM 596 O O . GLN A 1 80 ? -8.063 46.936 36.264 1.00 36.94 80 GLN A O 1
ATOM 601 N N . GLY A 1 81 ? -8.079 44.932 37.313 1.00 32.69 81 GLY A N 1
ATOM 602 C CA . GLY A 1 81 ? -8.639 45.360 38.599 1.00 32.69 81 GLY A CA 1
ATOM 603 C C . GLY A 1 81 ? -10.091 45.859 38.613 1.00 32.69 81 GLY A C 1
ATOM 604 O O . GLY A 1 81 ? -10.530 46.645 37.783 1.00 32.69 81 GLY A O 1
ATOM 605 N N . CYS A 1 82 ? -10.823 45.452 39.650 1.00 33.22 82 CYS A N 1
ATOM 606 C CA . CYS A 1 82 ? -12.019 46.133 40.147 1.00 33.22 82 CYS A CA 1
ATOM 607 C C . CYS A 1 82 ? -11.999 46.099 41.690 1.00 33.22 82 CYS A C 1
ATOM 609 O O . CYS A 1 82 ? -11.408 45.171 42.251 1.00 33.22 82 CYS A O 1
ATOM 611 N N . PRO A 1 83 ? -12.581 47.090 42.394 1.00 42.06 83 PRO A N 1
ATOM 612 C CA . PRO A 1 83 ? -12.364 47.250 43.833 1.00 42.06 83 PRO A CA 1
ATOM 613 C C . PRO A 1 83 ? -13.229 46.313 44.684 1.00 42.06 83 PRO A C 1
ATOM 615 O O . PRO A 1 83 ? -14.303 45.875 44.272 1.00 42.06 83 PRO A O 1
ATOM 618 N N . GLY A 1 84 ? -12.786 46.050 45.915 1.00 33.69 84 GLY A N 1
ATOM 619 C CA . GLY A 1 84 ? -13.536 45.234 46.868 1.00 33.69 84 GLY A CA 1
ATOM 620 C C . GLY A 1 84 ? -14.804 45.919 47.394 1.00 33.69 84 GLY A C 1
ATOM 621 O O . GLY A 1 84 ? -14.810 47.115 47.682 1.00 33.69 84 GLY A O 1
ATOM 622 N N . ARG A 1 85 ? -15.863 45.129 47.606 1.00 34.16 85 ARG A N 1
ATOM 623 C CA . ARG A 1 85 ? -17.004 45.482 48.466 1.00 34.16 85 ARG A CA 1
ATOM 624 C C . ARG A 1 85 ? -16.991 44.592 49.705 1.00 34.16 85 ARG A C 1
ATOM 626 O O . ARG A 1 85 ? -17.013 43.371 49.583 1.00 34.16 85 ARG A O 1
ATOM 633 N N . ALA A 1 86 ? -17.000 45.202 50.887 1.00 38.03 86 ALA A N 1
ATOM 634 C CA . ALA A 1 86 ? -17.224 44.478 52.131 1.00 38.03 86 ALA A CA 1
ATOM 635 C C . ALA A 1 86 ? -18.700 44.059 52.243 1.00 38.03 86 ALA A C 1
ATOM 637 O O . ALA A 1 86 ? -19.598 44.858 51.976 1.00 38.03 86 ALA A O 1
ATOM 638 N N . VAL A 1 87 ? -18.950 42.820 52.671 1.00 39.66 87 VAL A N 1
ATOM 639 C CA . VAL A 1 87 ? -20.282 42.318 53.039 1.00 39.66 87 VAL A CA 1
ATOM 640 C C . VAL A 1 87 ? -20.154 41.584 54.374 1.00 39.66 87 VAL A C 1
ATOM 642 O O . VAL A 1 87 ? -19.221 40.806 54.571 1.00 39.66 87 VAL A O 1
ATOM 645 N N . GLY A 1 88 ? -21.064 41.873 55.307 1.00 33.41 88 GLY A N 1
ATOM 646 C CA . GLY A 1 88 ? -21.044 41.321 56.663 1.00 33.41 88 GLY A CA 1
ATOM 647 C C . GLY A 1 88 ? -21.231 39.801 56.702 1.00 33.41 88 GLY A C 1
ATOM 648 O O . GLY A 1 88 ? -21.889 39.211 55.846 1.00 33.41 88 GLY A O 1
ATOM 649 N N . GLY A 1 89 ? -20.640 39.152 57.705 1.00 35.47 89 GLY A N 1
ATOM 650 C CA . GLY A 1 89 ? -20.611 37.692 57.787 1.00 35.47 89 GLY A CA 1
ATOM 651 C C . GLY A 1 89 ? -21.876 37.050 58.367 1.00 35.47 89 GLY A C 1
ATOM 652 O O . GLY A 1 89 ? -22.583 37.645 59.175 1.00 35.47 89 GLY A O 1
ATOM 653 N N . ARG A 1 90 ? -22.074 35.765 58.044 1.00 34.12 90 ARG A N 1
ATOM 654 C CA . ARG A 1 90 ? -22.800 34.776 58.864 1.00 34.12 90 ARG A CA 1
ATOM 655 C C . ARG A 1 90 ? -22.064 33.438 58.792 1.00 34.12 90 ARG A C 1
ATOM 657 O O . ARG A 1 90 ? -21.985 32.828 57.729 1.00 34.12 90 ARG A O 1
ATOM 664 N N . ARG A 1 91 ? -21.503 32.975 59.916 1.00 38.09 91 ARG A N 1
ATOM 665 C CA . ARG A 1 91 ? -20.866 31.650 60.008 1.00 38.09 91 ARG A CA 1
ATOM 666 C C . ARG A 1 91 ? -21.939 30.581 60.228 1.00 38.09 91 ARG A C 1
ATOM 668 O O . ARG A 1 91 ? -22.396 30.404 61.351 1.00 38.09 91 ARG A O 1
ATOM 675 N N . HIS A 1 92 ? -22.291 29.834 59.184 1.00 39.34 92 HIS A N 1
ATOM 676 C CA . HIS A 1 92 ? -23.033 28.578 59.327 1.00 39.34 92 HIS A CA 1
ATOM 677 C C . HIS A 1 92 ? -22.069 27.398 59.185 1.00 39.34 92 HIS A C 1
ATOM 679 O O . HIS A 1 92 ? -21.564 27.123 58.097 1.00 39.34 92 HIS A O 1
ATOM 685 N N . GLY A 1 93 ? -21.797 26.709 60.296 1.00 43.41 93 GLY A N 1
ATOM 686 C CA . GLY A 1 93 ? -20.966 25.508 60.294 1.00 43.41 93 GLY A CA 1
ATOM 687 C C . GLY A 1 93 ? -21.656 24.363 59.554 1.00 43.41 93 GLY A C 1
ATOM 688 O O . GLY A 1 93 ? -22.774 23.986 59.899 1.00 43.41 93 GLY A O 1
ATOM 689 N N . ARG A 1 94 ? -20.986 23.789 58.550 1.00 42.53 94 ARG A N 1
ATOM 690 C CA . ARG A 1 94 ? -21.394 22.526 57.921 1.00 42.53 94 ARG A CA 1
ATOM 691 C C . ARG A 1 94 ? -20.561 21.396 58.518 1.00 42.53 94 ARG A C 1
ATOM 693 O O . ARG A 1 94 ? -19.342 21.398 58.377 1.00 42.53 94 ARG A O 1
ATOM 700 N N . GLY A 1 95 ? -21.217 20.451 59.191 1.00 46.09 95 GLY A N 1
ATOM 701 C CA . GLY A 1 95 ? -20.568 19.228 59.667 1.00 46.09 95 GLY A CA 1
ATOM 702 C C . GLY A 1 95 ? -20.114 18.326 58.506 1.00 46.09 95 GLY A C 1
ATOM 703 O O . GLY A 1 95 ? -20.628 18.460 57.391 1.00 46.09 95 GLY A O 1
ATOM 704 N N . PRO A 1 96 ? -19.163 17.404 58.737 1.00 43.88 96 PRO A N 1
ATOM 705 C CA . PRO A 1 96 ? -18.637 16.536 57.689 1.00 43.88 96 PRO A CA 1
ATOM 706 C C . PRO A 1 96 ? -19.702 15.561 57.166 1.00 43.88 96 PRO A C 1
ATOM 708 O O . PRO A 1 96 ? -20.357 14.852 57.932 1.00 43.88 96 PRO A O 1
ATOM 711 N N . LEU A 1 97 ? -19.840 15.491 55.840 1.00 43.22 97 LEU A N 1
ATOM 712 C CA . LEU A 1 97 ? -20.739 14.555 55.163 1.00 43.22 97 LEU A CA 1
ATOM 713 C C . LEU A 1 97 ? -20.262 13.108 55.368 1.00 43.22 97 LEU A C 1
ATOM 715 O O . LEU A 1 97 ? -19.215 12.707 54.859 1.00 43.22 97 LEU A O 1
ATOM 719 N N . ARG A 1 98 ? -21.047 12.297 56.087 1.00 42.16 98 ARG A N 1
ATOM 720 C CA . ARG A 1 98 ? -20.783 10.859 56.243 1.00 42.16 98 ARG A CA 1
ATOM 721 C C . ARG A 1 98 ? -21.088 10.111 54.942 1.00 42.16 98 ARG A C 1
ATOM 723 O O . ARG A 1 98 ? -22.239 9.774 54.673 1.00 42.16 98 ARG A O 1
ATOM 730 N N . VAL A 1 99 ? -20.051 9.789 54.170 1.00 46.38 99 VAL A N 1
ATOM 731 C CA . VAL A 1 99 ? -20.162 8.883 53.016 1.00 46.38 99 VAL A CA 1
ATOM 732 C C . VAL A 1 99 ? -20.508 7.474 53.511 1.00 46.38 99 VAL A C 1
ATOM 734 O O . VAL A 1 99 ? -19.708 6.802 54.163 1.00 46.38 99 VAL A O 1
ATOM 737 N N . ARG A 1 100 ? -21.729 7.024 53.217 1.00 40.12 100 ARG A N 1
ATOM 738 C CA . ARG A 1 100 ? -22.256 5.718 53.630 1.00 40.12 100 ARG A CA 1
ATOM 739 C C . ARG A 1 100 ? -21.710 4.630 52.699 1.00 40.12 100 ARG A C 1
ATOM 741 O O . ARG A 1 100 ? -22.195 4.494 51.581 1.00 40.12 100 ARG A O 1
ATOM 748 N N . ARG A 1 101 ? -20.719 3.844 53.150 1.00 39.97 101 ARG A N 1
ATOM 749 C CA . ARG A 1 101 ? -20.251 2.659 52.402 1.00 39.97 101 ARG A CA 1
ATOM 750 C C . ARG A 1 101 ? -21.428 1.713 52.141 1.00 39.97 101 ARG A C 1
ATOM 752 O O . ARG A 1 101 ? -22.025 1.195 53.086 1.00 39.97 101 ARG A O 1
ATOM 759 N N . LEU A 1 102 ? -21.724 1.464 50.868 1.00 42.94 102 LEU A N 1
ATOM 760 C CA . LEU A 1 102 ? -22.536 0.322 50.457 1.00 42.94 102 LEU A CA 1
ATOM 761 C C . LEU A 1 102 ? -21.749 -0.966 50.746 1.00 42.94 102 LEU A C 1
ATOM 763 O O . LEU A 1 102 ? -20.520 -0.987 50.637 1.00 42.94 102 LEU A O 1
ATOM 767 N N . ARG A 1 103 ? -22.445 -2.026 51.168 1.00 38.69 103 ARG A N 1
ATOM 768 C CA . ARG A 1 103 ? -21.822 -3.343 51.372 1.00 38.69 103 ARG A CA 1
ATOM 769 C C . ARG A 1 103 ? -21.559 -3.986 50.009 1.00 38.69 103 ARG A C 1
ATOM 771 O O . ARG A 1 103 ? -22.341 -3.790 49.084 1.00 38.69 103 ARG A O 1
ATOM 778 N N . GLY A 1 104 ? -20.448 -4.711 49.893 1.00 42.00 104 GLY A N 1
ATOM 779 C CA . GLY A 1 104 ? -20.042 -5.328 48.633 1.00 42.00 104 GLY A CA 1
ATOM 780 C C . GLY A 1 104 ? -21.041 -6.383 48.166 1.00 42.00 104 GLY A C 1
ATOM 781 O O . GLY A 1 104 ? -21.450 -7.237 48.951 1.00 42.00 104 GLY A O 1
ATOM 782 N N . VAL A 1 105 ? -21.397 -6.330 46.884 1.00 46.25 105 VAL A N 1
ATOM 783 C CA . VAL A 1 105 ? -21.973 -7.476 46.175 1.00 46.25 105 VAL A CA 1
ATOM 784 C C . VAL A 1 105 ? -20.815 -8.422 45.856 1.00 46.25 105 VAL A C 1
ATOM 786 O O . VAL A 1 105 ? -19.746 -7.950 45.466 1.00 46.25 105 VAL A O 1
ATOM 789 N N . GLY A 1 106 ? -20.991 -9.729 46.056 1.00 41.44 106 GLY A N 1
ATOM 790 C CA . GLY A 1 106 ? -19.931 -10.703 45.793 1.00 41.44 106 GLY A CA 1
ATOM 791 C C . GLY A 1 106 ? -19.507 -10.674 44.326 1.00 41.44 106 GLY A C 1
ATOM 792 O O . GLY A 1 106 ? -20.338 -10.854 43.437 1.00 41.44 106 GLY A O 1
ATOM 793 N N . SER A 1 107 ? -18.220 -10.444 44.069 1.00 43.69 107 SER A N 1
ATOM 794 C CA . SER A 1 107 ? -17.653 -10.500 42.726 1.00 43.69 107 SER A CA 1
ATOM 795 C C . SER A 1 107 ? -17.574 -11.951 42.260 1.00 43.69 107 SER A C 1
ATOM 797 O O . SER A 1 107 ? -16.601 -12.647 42.543 1.00 43.69 107 SER A O 1
ATOM 799 N N . LEU A 1 108 ? -18.594 -12.395 41.523 1.00 46.78 108 LEU A N 1
ATOM 800 C CA . LEU A 1 108 ? -18.438 -13.511 40.595 1.00 46.78 108 LEU A CA 1
ATOM 801 C C . LEU A 1 108 ? -17.339 -13.114 39.606 1.00 46.78 108 LEU A C 1
ATOM 803 O O . LEU A 1 108 ? -17.524 -12.180 38.822 1.00 46.78 108 LEU A O 1
ATOM 807 N N . GLU A 1 109 ? -16.187 -13.776 39.677 1.00 46.31 109 GLU A N 1
ATOM 808 C CA . GLU A 1 109 ? -15.094 -13.525 38.744 1.00 46.31 109 GLU A CA 1
ATOM 809 C C . GLU A 1 109 ? -15.542 -13.950 37.346 1.00 46.31 109 GLU A C 1
ATOM 811 O O . GLU A 1 109 ? -15.654 -15.134 37.028 1.00 46.31 109 GLU A O 1
ATOM 816 N N . SER A 1 110 ? -15.857 -12.959 36.510 1.00 48.81 110 SER A N 1
ATOM 817 C CA . SER A 1 110 ? -16.074 -13.186 35.086 1.00 48.81 110 SER A CA 1
ATOM 818 C C . SER A 1 110 ? -14.841 -13.879 34.497 1.00 48.81 110 SER A C 1
ATOM 820 O O . SER A 1 110 ? -13.724 -13.500 34.864 1.00 48.81 110 SER A O 1
ATOM 822 N N . PRO A 1 111 ? -15.004 -14.831 33.556 1.00 46.81 111 PRO A N 1
ATOM 823 C CA . PRO A 1 111 ? -13.864 -15.400 32.848 1.00 46.81 111 PRO A CA 1
ATOM 824 C C . PRO A 1 111 ? -13.018 -14.264 32.251 1.00 46.81 111 PRO A C 1
ATOM 826 O O . PRO A 1 111 ? -13.586 -13.248 31.825 1.00 46.81 111 PRO A O 1
ATOM 829 N N . PRO A 1 112 ? -11.678 -14.397 32.239 1.00 46.88 112 PRO A N 1
ATOM 830 C CA . PRO A 1 112 ? -10.793 -13.329 31.800 1.00 46.88 112 PRO A CA 1
ATOM 831 C C . PRO A 1 112 ? -11.181 -12.909 30.385 1.00 46.88 112 PRO A C 1
ATOM 833 O O . PRO A 1 112 ? -11.122 -13.711 29.450 1.00 46.88 112 PRO A O 1
ATOM 836 N N . ARG A 1 113 ? -11.620 -11.652 30.236 1.00 53.16 113 ARG A N 1
ATOM 837 C CA . ARG A 1 113 ? -11.978 -11.110 28.922 1.00 53.16 113 ARG A CA 1
ATOM 838 C C . ARG A 1 113 ? -10.757 -11.255 28.006 1.00 53.16 113 ARG A C 1
ATOM 840 O O . ARG A 1 113 ? -9.649 -10.964 28.471 1.00 53.16 113 ARG A O 1
ATOM 847 N N . PRO A 1 114 ? -10.923 -11.658 26.734 1.00 57.91 114 PRO A N 1
ATOM 848 C CA . PRO A 1 114 ? -9.816 -11.615 25.788 1.00 57.91 114 PRO A CA 1
ATOM 849 C C . PRO A 1 114 ? -9.255 -10.190 25.774 1.00 57.91 114 PRO A C 1
ATOM 851 O O . PRO A 1 114 ? -10.023 -9.230 25.697 1.00 57.91 114 PRO A O 1
ATOM 854 N N . ALA A 1 115 ? -7.933 -10.058 25.917 1.00 63.38 115 ALA A N 1
ATOM 855 C CA . ALA A 1 115 ? -7.288 -8.757 26.054 1.00 63.38 115 ALA A CA 1
ATOM 856 C C . ALA A 1 115 ? -7.671 -7.856 24.870 1.00 63.38 115 ALA A C 1
ATOM 858 O O . ALA A 1 115 ? -7.490 -8.237 23.712 1.00 63.38 115 ALA A O 1
ATOM 859 N N . GLU A 1 116 ? -8.247 -6.689 25.167 1.00 80.69 116 GLU A N 1
ATOM 860 C CA . GLU A 1 116 ? -8.861 -5.826 24.157 1.00 80.69 116 GLU A CA 1
ATOM 861 C C . GLU A 1 116 ? -7.790 -5.337 23.166 1.00 80.69 116 GLU A C 1
ATOM 863 O O . GLU A 1 116 ? -6.928 -4.528 23.515 1.00 80.69 116 GLU A O 1
ATOM 868 N N . ARG A 1 117 ? -7.828 -5.867 21.932 1.00 93.06 117 ARG A N 1
ATOM 869 C CA . ARG A 1 117 ? -6.837 -5.594 20.877 1.00 93.06 117 ARG A CA 1
ATOM 870 C C . ARG A 1 117 ? -6.709 -4.084 20.655 1.00 93.06 117 ARG A C 1
ATOM 872 O O . ARG A 1 117 ? -7.716 -3.405 20.457 1.00 93.06 117 ARG A O 1
ATOM 879 N N . VAL A 1 118 ? -5.493 -3.545 20.639 1.00 96.44 118 VAL A N 1
ATOM 880 C CA . VAL A 1 118 ? -5.262 -2.119 20.356 1.00 96.44 118 VAL A CA 1
ATOM 881 C C . VAL A 1 118 ? -5.210 -1.886 18.846 1.00 96.44 118 VAL A C 1
ATOM 883 O O . VAL A 1 118 ? -4.596 -2.669 18.124 1.00 96.44 118 VAL A O 1
ATOM 886 N N . VAL A 1 119 ? -5.797 -0.782 18.371 1.00 98.12 119 VAL A N 1
ATOM 887 C CA . VAL A 1 119 ? -5.563 -0.248 17.017 1.00 98.12 119 VAL A CA 1
ATOM 888 C C . VAL A 1 119 ? -4.825 1.078 17.134 1.00 98.12 119 VAL A C 1
ATOM 890 O O . VAL A 1 119 ? -5.304 2.018 17.775 1.00 98.12 119 VAL A O 1
ATOM 893 N N . ASP A 1 120 ? -3.659 1.147 16.503 1.00 98.06 120 ASP A N 1
ATOM 894 C CA . ASP A 1 120 ? -2.777 2.311 16.501 1.00 98.06 120 ASP A CA 1
ATOM 895 C C . ASP A 1 120 ? -2.454 2.766 15.067 1.00 98.06 120 ASP A C 1
ATOM 897 O O . ASP A 1 120 ? -2.572 1.990 14.115 1.00 98.06 120 ASP A O 1
ATOM 901 N N . VAL A 1 121 ? -2.027 4.017 14.898 1.00 98.69 121 VAL A N 1
ATOM 902 C CA . VAL A 1 121 ? -1.623 4.574 13.596 1.00 98.69 121 VAL A CA 1
ATOM 903 C C . VAL A 1 121 ? -0.257 5.226 13.735 1.00 98.69 121 VAL A C 1
ATOM 905 O O . VAL A 1 121 ? -0.038 6.062 14.607 1.00 98.69 121 VAL A O 1
ATOM 908 N N . VAL A 1 122 ? 0.654 4.895 12.824 1.00 98.31 122 VAL A N 1
ATOM 909 C CA . VAL A 1 122 ? 1.916 5.616 12.656 1.00 98.31 122 VAL A CA 1
ATOM 910 C C . VAL A 1 122 ? 1.801 6.496 11.407 1.00 98.31 122 VAL A C 1
ATOM 912 O O . VAL A 1 122 ? 1.630 5.947 10.320 1.00 98.31 122 VAL A O 1
ATOM 915 N N . PRO A 1 123 ? 1.907 7.837 11.520 1.00 97.81 123 PRO A N 1
ATOM 916 C CA . PRO A 1 123 ? 1.575 8.758 10.428 1.00 97.81 123 PRO A CA 1
ATOM 917 C C . PRO A 1 123 ? 2.627 8.837 9.316 1.00 97.81 123 PRO A C 1
ATOM 919 O O . PRO A 1 123 ? 2.326 9.332 8.233 1.00 97.81 123 PRO A O 1
ATOM 922 N N . THR A 1 124 ? 3.867 8.412 9.582 1.00 97.75 124 THR A N 1
ATOM 923 C CA . THR A 1 124 ? 4.967 8.467 8.610 1.00 97.75 124 THR A CA 1
ATOM 924 C C . THR A 1 124 ? 5.975 7.343 8.806 1.00 97.75 124 THR A C 1
ATOM 926 O O . THR A 1 124 ? 6.238 6.875 9.922 1.00 97.75 124 THR A O 1
ATOM 929 N N . LEU A 1 125 ? 6.692 7.031 7.726 1.00 95.44 125 LEU A N 1
ATOM 930 C CA . LEU A 1 125 ? 7.931 6.266 7.757 1.00 95.44 125 LEU A CA 1
ATOM 931 C C . LEU A 1 125 ? 8.921 6.833 8.796 1.00 95.44 125 LEU A C 1
ATOM 933 O O . LEU A 1 125 ? 9.628 6.079 9.460 1.00 95.44 125 LEU A O 1
ATOM 937 N N . GLN A 1 126 ? 9.013 8.150 8.967 1.00 95.00 126 GLN A N 1
ATOM 938 C CA . GLN A 1 126 ? 9.929 8.801 9.907 1.00 95.00 126 GLN A CA 1
ATOM 939 C C . GLN A 1 126 ? 9.522 8.577 11.375 1.00 95.00 126 GLN A C 1
ATOM 941 O O . GLN A 1 126 ? 10.405 8.444 12.229 1.00 95.00 126 GLN A O 1
ATOM 946 N N . ALA A 1 127 ? 8.226 8.455 11.673 1.00 95.88 127 ALA A N 1
ATOM 947 C CA . ALA A 1 127 ? 7.709 8.174 13.013 1.00 95.88 127 ALA A CA 1
ATOM 948 C C . ALA A 1 127 ? 7.929 6.711 13.447 1.00 95.88 127 ALA A C 1
ATOM 950 O O . ALA A 1 127 ? 8.284 6.474 14.597 1.00 95.88 127 ALA A O 1
ATOM 951 N N . LEU A 1 128 ? 7.835 5.748 12.522 1.00 95.31 128 LEU A N 1
ATOM 952 C CA . LEU A 1 128 ? 7.849 4.303 12.805 1.00 95.31 128 LEU A CA 1
ATOM 953 C C . LEU A 1 128 ? 9.076 3.812 13.609 1.00 95.31 128 LEU A C 1
ATOM 955 O O . LEU A 1 128 ? 10.225 4.001 13.192 1.00 95.31 128 LEU A O 1
ATOM 959 N N . ARG A 1 129 ? 8.867 3.133 14.739 1.00 93.88 129 ARG A N 1
ATOM 960 C CA . ARG A 1 129 ? 9.893 2.473 15.573 1.00 93.88 129 ARG A CA 1
ATOM 961 C C . ARG A 1 129 ? 9.614 0.962 15.684 1.00 93.88 129 ARG A C 1
ATOM 963 O O . ARG A 1 129 ? 8.459 0.561 15.598 1.00 93.88 129 ARG A O 1
ATOM 970 N N . PRO A 1 130 ? 10.630 0.113 15.950 1.00 91.38 130 PRO A N 1
ATOM 971 C CA . PRO A 1 130 ? 10.437 -1.335 16.114 1.00 91.38 130 PRO A CA 1
ATOM 972 C C . PRO A 1 130 ? 9.396 -1.696 17.186 1.00 91.38 130 PRO A C 1
ATOM 974 O O . PRO A 1 130 ? 8.565 -2.573 16.982 1.00 91.38 130 PRO A O 1
ATOM 977 N N . ARG A 1 131 ? 9.375 -0.962 18.307 1.00 92.00 131 ARG A N 1
ATOM 978 C CA . ARG A 1 131 ? 8.393 -1.160 19.389 1.00 92.00 131 ARG A CA 1
ATOM 979 C C . ARG A 1 131 ? 6.936 -0.951 18.952 1.00 92.00 131 ARG A C 1
ATOM 981 O O . ARG A 1 131 ? 6.048 -1.525 19.562 1.00 92.00 131 ARG A O 1
ATOM 988 N N . ASP A 1 132 ? 6.700 -0.133 17.924 1.00 93.81 132 ASP A N 1
ATOM 989 C CA . ASP A 1 132 ? 5.351 0.229 17.480 1.00 93.81 132 ASP A CA 1
ATOM 990 C C . ASP A 1 132 ? 4.714 -0.920 16.673 1.00 93.81 132 ASP A C 1
ATOM 992 O O . ASP A 1 132 ? 3.490 -0.996 16.587 1.00 93.81 132 ASP A O 1
ATOM 996 N N . VAL A 1 133 ? 5.544 -1.820 16.118 1.00 95.38 133 VAL A N 1
ATOM 997 C CA . VAL A 1 133 ? 5.161 -2.983 15.291 1.00 95.38 133 VAL A CA 1
ATOM 998 C C . VAL A 1 133 ? 5.453 -4.337 15.940 1.00 95.38 133 VAL A C 1
ATOM 1000 O O . VAL A 1 133 ? 4.866 -5.331 15.526 1.00 95.38 133 VAL A O 1
ATOM 1003 N N . SER A 1 134 ? 6.341 -4.409 16.934 1.00 93.94 134 SER A N 1
ATOM 1004 C CA . SER A 1 134 ? 6.839 -5.661 17.524 1.00 93.94 134 SER A CA 1
ATOM 1005 C C . SER A 1 134 ? 5.717 -6.624 17.935 1.00 93.94 134 SER A C 1
ATOM 1007 O O . SER A 1 134 ? 4.957 -6.336 18.853 1.00 93.94 134 SER A O 1
ATOM 1009 N N . GLY A 1 135 ? 5.623 -7.780 17.270 1.00 91.19 135 GLY A N 1
ATOM 1010 C CA . GLY A 1 135 ? 4.602 -8.803 17.547 1.00 91.19 135 GLY A CA 1
ATOM 1011 C C . GLY A 1 135 ? 3.172 -8.468 17.086 1.00 91.19 135 GLY A C 1
ATOM 1012 O O . GLY A 1 135 ? 2.284 -9.307 17.221 1.00 91.19 135 GLY A O 1
ATOM 1013 N N . ARG A 1 136 ? 2.944 -7.285 16.503 1.00 95.38 136 ARG A N 1
ATOM 1014 C CA . ARG A 1 136 ? 1.634 -6.813 16.022 1.00 95.38 136 ARG A CA 1
ATOM 1015 C C . ARG A 1 136 ? 1.315 -7.280 14.603 1.00 95.38 136 ARG A C 1
ATOM 1017 O O . ARG A 1 136 ? 2.195 -7.735 13.870 1.00 95.38 136 ARG A O 1
ATOM 1024 N N . VAL A 1 137 ? 0.065 -7.105 14.184 1.00 97.19 137 VAL A N 1
ATOM 1025 C CA . VAL A 1 137 ? -0.313 -7.054 12.766 1.00 97.19 137 VAL A CA 1
ATOM 1026 C C . VAL A 1 137 ? -0.022 -5.641 12.259 1.00 97.19 137 VAL A C 1
ATOM 1028 O O . VAL A 1 137 ? -0.694 -4.687 12.647 1.00 97.19 137 VAL A O 1
ATOM 1031 N N . ALA A 1 138 ? 0.992 -5.490 11.410 1.00 98.19 138 ALA A N 1
ATOM 1032 C CA . ALA A 1 138 ? 1.273 -4.224 10.744 1.00 98.19 138 ALA A CA 1
ATOM 1033 C C . ALA A 1 138 ? 0.568 -4.180 9.384 1.00 98.19 138 ALA A C 1
ATOM 1035 O O . ALA A 1 138 ? 0.697 -5.109 8.587 1.00 98.19 138 ALA A O 1
ATOM 1036 N N . VAL A 1 139 ? -0.137 -3.089 9.101 1.00 98.81 139 VAL A N 1
ATOM 1037 C CA . VAL A 1 139 ? -0.741 -2.809 7.792 1.00 98.81 139 VAL A CA 1
ATOM 1038 C C . VAL A 1 139 ? 0.013 -1.641 7.180 1.00 98.81 139 VAL A C 1
ATOM 1040 O O . VAL A 1 139 ? -0.023 -0.541 7.722 1.00 98.81 139 VAL A O 1
ATOM 1043 N N . VAL A 1 140 ? 0.732 -1.862 6.085 1.00 98.75 140 VAL A N 1
ATOM 1044 C CA . VAL A 1 140 ? 1.529 -0.812 5.439 1.00 98.75 140 VAL A CA 1
ATOM 1045 C C . VAL A 1 140 ? 0.725 -0.139 4.336 1.00 98.75 140 VAL A C 1
ATOM 1047 O O . VAL A 1 140 ? 0.084 -0.813 3.530 1.00 98.75 140 VAL A O 1
ATOM 1050 N N . ILE A 1 141 ? 0.790 1.193 4.324 1.00 98.88 141 ILE A N 1
ATOM 1051 C CA . ILE A 1 141 ? 0.004 2.098 3.485 1.00 98.88 141 ILE A CA 1
ATOM 1052 C C . ILE A 1 141 ? 0.959 3.099 2.803 1.00 98.88 141 ILE A C 1
ATOM 1054 O O . ILE A 1 141 ? 1.802 3.687 3.475 1.00 98.88 141 ILE A O 1
ATOM 1058 N N . ASP A 1 142 ? 0.853 3.249 1.480 1.00 98.38 142 ASP A N 1
ATOM 1059 C CA . ASP A 1 142 ? 1.519 4.248 0.619 1.00 98.38 142 ASP A CA 1
ATOM 1060 C C . ASP A 1 142 ? 0.593 4.410 -0.606 1.00 98.38 142 ASP A C 1
ATOM 1062 O O . ASP A 1 142 ? 0.821 3.814 -1.664 1.00 98.38 142 ASP A O 1
ATOM 1066 N N . VAL A 1 143 ? -0.553 5.078 -0.405 1.00 98.62 143 VAL A N 1
ATOM 1067 C CA . VAL A 1 143 ? -1.696 5.056 -1.349 1.00 98.62 143 VAL A CA 1
ATOM 1068 C C . VAL A 1 14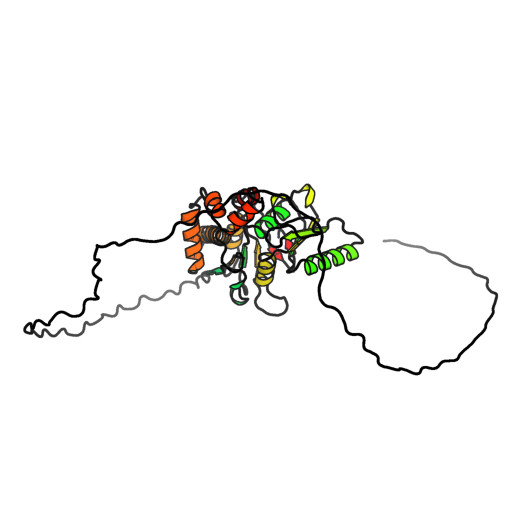3 ? -1.322 5.671 -2.691 1.00 98.62 143 VAL A C 1
ATOM 1070 O O . VAL A 1 143 ? -1.700 5.153 -3.743 1.00 98.62 143 VAL A O 1
ATOM 1073 N N . LEU A 1 144 ? -0.556 6.760 -2.647 1.00 97.88 144 LEU A N 1
ATOM 1074 C CA . LEU A 1 144 ? 0.019 7.431 -3.803 1.00 97.88 144 LEU A CA 1
ATOM 1075 C C . LEU A 1 144 ? 1.542 7.232 -3.763 1.00 97.88 144 LEU A C 1
ATOM 1077 O O . LEU A 1 144 ? 2.273 8.059 -3.236 1.00 97.88 144 LEU A O 1
ATOM 1081 N N . ARG A 1 145 ? 2.083 6.129 -4.286 1.00 97.69 145 ARG A N 1
ATOM 1082 C CA . ARG A 1 145 ? 1.433 5.074 -5.104 1.00 97.69 145 ARG A CA 1
ATOM 1083 C C . ARG A 1 145 ? 1.909 3.655 -4.765 1.00 97.69 145 ARG A C 1
ATOM 1085 O O . ARG A 1 145 ? 1.445 2.696 -5.373 1.00 97.69 145 ARG A O 1
ATOM 1092 N N . ALA A 1 146 ? 2.868 3.484 -3.854 1.00 98.06 146 ALA A N 1
ATOM 1093 C CA . ALA A 1 146 ? 3.640 2.247 -3.766 1.00 98.06 146 ALA A CA 1
ATOM 1094 C C . ALA A 1 146 ? 2.822 1.026 -3.321 1.00 98.06 146 ALA A C 1
ATOM 1096 O O . ALA A 1 146 ? 3.116 -0.073 -3.792 1.00 98.06 146 ALA A O 1
ATOM 1097 N N . THR A 1 147 ? 1.821 1.165 -2.444 1.00 98.75 147 THR A N 1
ATOM 1098 C CA . THR A 1 147 ? 0.971 0.017 -2.079 1.00 98.75 147 THR A CA 1
ATOM 1099 C C . THR A 1 147 ? -0.090 -0.262 -3.134 1.00 98.75 147 THR A C 1
ATOM 1101 O O . THR A 1 147 ? -0.290 -1.427 -3.467 1.00 98.75 147 THR A O 1
ATOM 1104 N N . SER A 1 148 ? -0.667 0.771 -3.752 1.00 98.81 148 SER A N 1
ATOM 1105 C CA . SER A 1 148 ? -1.589 0.639 -4.892 1.00 98.81 148 SER A CA 1
ATOM 1106 C C . SER A 1 148 ? -0.937 -0.079 -6.082 1.00 98.81 148 SER A C 1
ATOM 1108 O O . SER A 1 148 ? -1.510 -1.022 -6.629 1.00 98.81 148 SER A O 1
ATOM 1110 N N . THR A 1 149 ? 0.307 0.279 -6.419 1.00 98.81 149 THR A N 1
ATOM 1111 C CA . THR A 1 149 ? 1.125 -0.400 -7.439 1.00 98.81 149 THR A CA 1
ATOM 1112 C C . THR A 1 149 ? 1.388 -1.866 -7.080 1.00 98.81 149 THR A C 1
ATOM 1114 O O . THR A 1 149 ? 1.273 -2.739 -7.936 1.00 98.81 149 THR A O 1
ATOM 1117 N N . LEU A 1 150 ? 1.703 -2.170 -5.814 1.00 98.75 150 LEU A N 1
ATOM 1118 C CA . LEU A 1 150 ? 1.927 -3.547 -5.349 1.00 98.75 150 LEU A CA 1
ATOM 1119 C C . LEU A 1 150 ? 0.661 -4.412 -5.400 1.00 98.75 150 LEU A C 1
ATOM 1121 O O . LEU A 1 150 ? 0.749 -5.572 -5.797 1.00 98.75 150 LEU A O 1
ATOM 1125 N N . VAL A 1 151 ? -0.491 -3.862 -5.005 1.00 98.88 151 VAL A N 1
ATOM 1126 C CA . VAL A 1 151 ? -1.791 -4.547 -5.076 1.00 98.88 151 VAL A CA 1
ATOM 1127 C C . VAL A 1 151 ? -2.161 -4.804 -6.538 1.00 98.88 151 VAL A C 1
ATOM 1129 O O . VAL A 1 151 ? -2.396 -5.952 -6.903 1.00 98.88 151 VAL A O 1
ATOM 1132 N N . THR A 1 152 ? -2.096 -3.782 -7.398 1.00 98.88 152 THR A N 1
ATOM 1133 C CA . THR A 1 152 ? -2.401 -3.909 -8.837 1.00 98.88 152 THR A CA 1
ATOM 1134 C C . THR A 1 152 ? -1.506 -4.945 -9.519 1.00 98.88 152 THR A C 1
ATOM 1136 O O . THR A 1 152 ? -2.007 -5.828 -10.207 1.00 98.88 152 THR A O 1
ATOM 1139 N N . ALA A 1 153 ? -0.192 -4.911 -9.267 1.00 98.81 153 ALA A N 1
ATOM 1140 C CA . ALA A 1 153 ? 0.756 -5.864 -9.843 1.00 98.81 153 ALA A CA 1
ATOM 1141 C C . ALA A 1 153 ? 0.434 -7.325 -9.492 1.00 98.81 153 ALA A C 1
ATOM 1143 O O . ALA A 1 153 ? 0.545 -8.210 -10.340 1.00 98.81 153 ALA A O 1
ATOM 1144 N N . LEU A 1 154 ? 0.063 -7.587 -8.236 1.00 98.88 154 LEU A N 1
ATOM 1145 C CA . LEU A 1 154 ? -0.241 -8.934 -7.756 1.00 98.88 154 LEU A CA 1
ATOM 1146 C C . LEU A 1 154 ? -1.636 -9.399 -8.206 1.00 98.88 154 LEU A C 1
ATOM 1148 O O . LEU A 1 154 ? -1.785 -10.567 -8.553 1.00 98.88 154 LEU A O 1
ATOM 1152 N N . ALA A 1 155 ? -2.617 -8.494 -8.299 1.00 98.69 155 ALA A N 1
ATOM 1153 C CA . ALA A 1 155 ? -3.930 -8.777 -8.886 1.00 98.69 155 ALA A CA 1
ATOM 1154 C C . ALA A 1 155 ? -3.826 -9.090 -10.392 1.00 98.69 155 ALA A C 1
ATOM 1156 O O . ALA A 1 155 ? -4.478 -10.006 -10.884 1.00 98.69 155 ALA A O 1
ATOM 1157 N N . ALA A 1 156 ? -2.916 -8.419 -11.104 1.00 98.69 156 ALA A N 1
ATOM 1158 C CA . ALA A 1 156 ? -2.531 -8.724 -12.484 1.00 98.69 156 ALA A CA 1
ATOM 1159 C C . ALA A 1 156 ? -1.634 -9.981 -12.629 1.00 98.69 156 ALA A C 1
ATOM 1161 O O . ALA A 1 156 ? -1.046 -10.225 -13.685 1.00 98.69 156 ALA A O 1
ATOM 1162 N N . GLY A 1 157 ? -1.510 -10.799 -11.577 1.00 98.62 157 GLY A N 1
ATOM 1163 C CA . GLY A 1 157 ? -0.859 -12.109 -11.624 1.00 98.62 157 GLY A CA 1
ATOM 1164 C C . GLY A 1 157 ? 0.666 -12.098 -11.493 1.00 98.62 157 GLY A C 1
ATOM 1165 O O . GLY A 1 157 ? 1.302 -13.112 -11.800 1.00 98.62 157 GLY A O 1
ATOM 1166 N N . ALA A 1 158 ? 1.298 -11.000 -11.058 1.00 98.81 158 ALA A N 1
ATOM 1167 C CA . ALA A 1 158 ? 2.730 -11.022 -10.754 1.00 98.81 158 ALA A CA 1
ATOM 1168 C C . ALA A 1 158 ? 3.044 -12.062 -9.663 1.00 98.81 158 ALA A C 1
ATOM 1170 O O . ALA A 1 158 ? 2.360 -12.163 -8.648 1.00 98.81 158 ALA A O 1
ATOM 1171 N N . ARG A 1 159 ? 4.118 -12.834 -9.852 1.00 98.56 159 ARG A N 1
ATOM 1172 C CA . ARG A 1 159 ? 4.466 -13.975 -8.986 1.00 98.56 159 ARG A CA 1
ATOM 1173 C C . ARG A 1 159 ? 4.906 -13.546 -7.590 1.00 98.56 159 ARG A C 1
ATOM 1175 O O . ARG A 1 159 ? 4.584 -14.195 -6.603 1.00 98.56 159 ARG A O 1
ATOM 1182 N N . GLU A 1 160 ? 5.737 -12.512 -7.527 1.00 98.62 160 GLU A N 1
ATOM 1183 C CA . GLU A 1 160 ? 6.207 -11.906 -6.282 1.00 98.62 160 GLU A CA 1
ATOM 1184 C C . GLU A 1 160 ? 6.826 -10.535 -6.569 1.00 98.62 160 GLU A C 1
ATOM 1186 O O . GLU A 1 160 ? 7.546 -10.355 -7.558 1.00 98.62 160 GLU A O 1
ATOM 1191 N N . VAL A 1 161 ? 6.615 -9.582 -5.661 1.00 98.75 161 VAL A N 1
ATOM 1192 C CA . VAL A 1 161 ? 7.336 -8.304 -5.657 1.00 98.75 161 VAL A CA 1
ATOM 1193 C C . VAL A 1 161 ? 8.467 -8.370 -4.628 1.00 98.75 161 VAL A C 1
ATOM 1195 O O . VAL A 1 161 ? 8.322 -8.956 -3.558 1.00 98.75 161 VAL A O 1
ATOM 1198 N N . ARG A 1 162 ? 9.628 -7.779 -4.913 1.00 98.19 162 ARG A N 1
ATOM 1199 C CA . ARG A 1 162 ? 10.823 -7.790 -4.055 1.00 98.19 162 ARG A CA 1
ATOM 1200 C C . ARG A 1 162 ? 11.230 -6.364 -3.669 1.00 98.19 162 ARG A C 1
ATOM 1202 O O . ARG A 1 162 ? 12.042 -5.764 -4.375 1.00 98.19 162 ARG A O 1
ATOM 1209 N N . PRO A 1 163 ? 10.718 -5.825 -2.545 1.00 97.38 163 PRO A N 1
ATOM 1210 C CA . PRO A 1 163 ? 11.058 -4.484 -2.075 1.00 97.38 163 PRO A CA 1
ATOM 1211 C C . PRO A 1 163 ? 12.553 -4.302 -1.773 1.00 97.38 163 PRO A C 1
ATOM 1213 O O . PRO A 1 163 ? 13.150 -5.067 -1.007 1.00 97.38 163 PRO A O 1
ATOM 1216 N N . ALA A 1 164 ? 13.137 -3.243 -2.326 1.00 96.62 164 ALA A N 1
ATOM 1217 C CA . ALA A 1 164 ? 14.509 -2.783 -2.137 1.00 96.62 164 ALA A CA 1
ATOM 1218 C C . ALA A 1 164 ? 14.526 -1.314 -1.664 1.00 96.62 164 ALA A C 1
ATOM 1220 O O . ALA A 1 164 ? 13.610 -0.539 -1.955 1.00 96.62 164 ALA A O 1
ATOM 1221 N N . ALA A 1 165 ? 15.556 -0.919 -0.912 1.00 93.00 165 ALA A N 1
ATOM 1222 C CA . ALA A 1 165 ? 15.664 0.427 -0.338 1.00 93.00 165 ALA A CA 1
ATOM 1223 C C . ALA A 1 165 ? 16.315 1.438 -1.300 1.00 93.00 165 ALA A C 1
ATOM 1225 O O . ALA A 1 165 ? 16.092 2.642 -1.174 1.00 93.00 165 ALA A O 1
ATOM 1226 N N . THR A 1 166 ? 17.103 0.962 -2.269 1.00 95.94 166 THR A N 1
ATOM 1227 C CA . THR A 1 166 ? 17.766 1.792 -3.286 1.00 95.94 166 THR A CA 1
ATOM 1228 C C . THR A 1 166 ? 17.668 1.152 -4.677 1.00 95.94 166 THR A C 1
ATOM 1230 O O . THR A 1 166 ? 17.527 -0.073 -4.767 1.00 95.94 166 THR A O 1
ATOM 1233 N N . PRO A 1 167 ? 17.806 1.932 -5.769 1.00 97.56 167 PRO A N 1
ATOM 1234 C CA . PRO A 1 167 ? 17.849 1.385 -7.127 1.00 97.56 167 PRO A CA 1
ATOM 1235 C C . PRO A 1 167 ? 19.022 0.425 -7.340 1.00 97.56 167 PRO A C 1
ATOM 1237 O O . PRO A 1 167 ? 18.855 -0.627 -7.951 1.00 97.56 167 PRO A O 1
ATOM 1240 N N . ARG A 1 168 ? 20.187 0.732 -6.749 1.00 97.75 168 ARG A N 1
ATOM 1241 C CA . ARG A 1 168 ? 21.367 -0.146 -6.763 1.00 97.75 168 ARG A CA 1
ATOM 1242 C C . ARG A 1 168 ? 21.088 -1.494 -6.095 1.00 97.75 168 ARG A C 1
ATOM 1244 O O . ARG A 1 168 ? 21.509 -2.519 -6.614 1.00 97.75 168 ARG A O 1
ATOM 1251 N N . GLU A 1 169 ? 20.372 -1.516 -4.970 1.00 97.50 169 GLU A N 1
ATOM 1252 C CA . GLU A 1 169 ? 19.989 -2.773 -4.318 1.00 97.50 169 GLU A CA 1
ATOM 1253 C C . GLU A 1 169 ? 18.978 -3.566 -5.162 1.00 97.50 169 GLU A C 1
ATOM 1255 O O . GLU A 1 169 ? 19.095 -4.787 -5.251 1.00 97.50 169 GLU A O 1
ATOM 1260 N N . ALA A 1 170 ? 18.016 -2.893 -5.804 1.00 97.88 170 ALA A N 1
ATOM 1261 C CA . ALA A 1 170 ? 17.070 -3.542 -6.712 1.00 97.88 170 ALA A CA 1
ATOM 1262 C C . ALA A 1 170 ? 17.804 -4.205 -7.891 1.00 97.88 170 ALA A C 1
ATOM 1264 O O . ALA A 1 170 ? 17.637 -5.405 -8.103 1.00 97.88 170 ALA A O 1
ATOM 1265 N N . ARG A 1 171 ? 18.685 -3.453 -8.572 1.00 98.31 171 ARG A N 1
ATOM 1266 C CA . ARG A 1 171 ? 19.539 -3.922 -9.675 1.00 98.31 171 ARG A CA 1
ATOM 1267 C C . ARG A 1 171 ? 20.407 -5.113 -9.254 1.00 98.31 171 ARG A C 1
ATOM 1269 O O . ARG A 1 171 ? 20.218 -6.197 -9.780 1.00 98.31 171 ARG A O 1
ATOM 1276 N N . VAL A 1 172 ? 21.221 -4.986 -8.202 1.00 98.31 172 VAL A N 1
ATOM 1277 C CA . VAL A 1 172 ? 22.089 -6.085 -7.719 1.00 98.31 172 VAL A CA 1
ATOM 1278 C C . VAL A 1 172 ? 21.296 -7.347 -7.337 1.00 98.31 172 VAL A C 1
ATOM 1280 O O . VAL A 1 172 ? 21.773 -8.468 -7.523 1.00 98.31 172 VAL A O 1
ATOM 1283 N N . ARG A 1 173 ? 20.073 -7.204 -6.805 1.00 97.94 173 ARG A N 1
ATOM 1284 C CA . ARG A 1 173 ? 19.199 -8.347 -6.481 1.00 97.94 173 ARG A CA 1
ATOM 1285 C C . ARG A 1 173 ? 18.537 -8.962 -7.724 1.00 97.94 173 ARG A C 1
ATOM 1287 O O . ARG A 1 173 ? 18.304 -10.172 -7.704 1.00 97.94 173 ARG A O 1
ATOM 1294 N N . TYR A 1 174 ? 18.260 -8.164 -8.757 1.00 98.44 174 TYR A N 1
ATOM 1295 C CA . TYR A 1 174 ? 17.824 -8.603 -10.087 1.00 98.44 174 TYR A CA 1
ATOM 1296 C C . TYR A 1 174 ? 18.952 -9.365 -10.790 1.00 98.44 174 TYR A C 1
ATOM 1298 O O . TYR A 1 174 ? 18.776 -10.544 -11.088 1.00 98.44 174 TYR A O 1
ATOM 1306 N N . ASP A 1 175 ? 20.135 -8.759 -10.930 1.00 98.19 175 ASP A N 1
ATOM 1307 C CA . ASP A 1 175 ? 21.289 -9.328 -11.641 1.00 98.19 175 ASP A CA 1
ATOM 1308 C C . ASP A 1 175 ? 21.705 -10.675 -11.028 1.00 98.19 175 ASP A C 1
ATOM 1310 O O . ASP A 1 175 ? 21.916 -11.660 -11.735 1.00 98.19 175 ASP A O 1
ATOM 1314 N N . ARG A 1 176 ? 21.725 -10.762 -9.688 1.00 98.12 176 ARG A N 1
ATOM 1315 C CA . ARG A 1 176 ? 22.009 -12.009 -8.963 1.00 98.12 176 ARG A CA 1
ATOM 1316 C C . ARG A 1 176 ? 20.977 -13.109 -9.231 1.00 98.12 176 ARG A C 1
ATOM 1318 O O . ARG A 1 176 ? 21.348 -14.280 -9.225 1.00 98.12 176 ARG A O 1
ATOM 1325 N N . LEU A 1 177 ? 19.696 -12.774 -9.422 1.00 97.44 177 LEU A N 1
ATOM 1326 C CA . LEU A 1 177 ? 18.682 -13.774 -9.774 1.00 97.44 177 LEU A CA 1
ATOM 1327 C C . LEU A 1 177 ? 18.750 -14.146 -11.258 1.00 97.44 177 LEU A C 1
ATOM 1329 O O . LEU A 1 177 ? 18.552 -15.315 -11.571 1.00 97.44 177 LEU A O 1
ATOM 1333 N N . ALA A 1 178 ? 19.052 -13.191 -12.139 1.00 97.88 178 ALA A N 1
ATOM 1334 C CA . ALA A 1 178 ? 19.221 -13.438 -13.566 1.00 97.88 178 ALA A CA 1
ATOM 1335 C C . ALA A 1 178 ? 20.390 -14.402 -13.819 1.00 97.88 178 ALA A C 1
ATOM 1337 O O . ALA A 1 178 ? 20.211 -15.447 -14.440 1.00 97.88 178 ALA A O 1
ATOM 1338 N N . ALA A 1 179 ? 21.557 -14.125 -13.226 1.00 97.75 179 ALA A N 1
ATOM 1339 C CA . ALA A 1 179 ? 22.720 -15.010 -13.280 1.00 97.75 179 ALA A CA 1
ATOM 1340 C C . ALA A 1 179 ? 22.414 -16.411 -12.714 1.00 97.75 179 ALA A C 1
ATOM 1342 O O . ALA A 1 179 ? 22.761 -17.414 -13.329 1.00 97.75 179 ALA A O 1
ATOM 1343 N N . ALA A 1 180 ? 21.690 -16.496 -11.591 1.00 97.31 180 ALA A N 1
ATOM 1344 C CA . ALA A 1 180 ? 21.273 -17.770 -10.994 1.00 97.31 180 ALA A CA 1
ATOM 1345 C C . ALA A 1 180 ? 20.177 -18.525 -11.782 1.00 97.31 180 ALA A C 1
ATOM 1347 O O . ALA A 1 180 ? 19.837 -19.648 -11.413 1.00 97.31 180 ALA A O 1
ATOM 1348 N N . ARG A 1 181 ? 19.607 -17.920 -12.833 1.00 96.19 181 ARG A N 1
ATOM 1349 C CA . ARG A 1 181 ? 18.642 -18.534 -13.764 1.00 96.19 181 ARG A CA 1
ATOM 1350 C C . ARG A 1 181 ? 19.194 -18.727 -15.181 1.00 96.19 181 ARG A C 1
ATOM 1352 O O . ARG A 1 181 ? 18.499 -19.304 -16.006 1.00 96.19 181 ARG A O 1
ATOM 1359 N N . GLY A 1 182 ? 20.397 -18.230 -15.475 1.00 96.50 182 GLY A N 1
ATOM 1360 C CA . GLY A 1 182 ? 20.943 -18.185 -16.835 1.00 96.50 182 GLY A CA 1
ATOM 1361 C C . GLY A 1 182 ? 20.282 -17.148 -17.758 1.00 96.50 182 GLY A C 1
ATOM 1362 O O . GLY A 1 182 ? 20.524 -17.179 -18.959 1.00 96.50 182 GLY A O 1
ATOM 1363 N N . GLY A 1 183 ? 19.462 -16.229 -17.235 1.00 96.31 183 GLY A N 1
ATOM 1364 C CA . GLY A 1 183 ? 18.736 -15.256 -18.053 1.00 96.31 183 GLY A CA 1
ATOM 1365 C C . GLY A 1 183 ? 17.827 -14.316 -17.260 1.00 96.31 183 GLY A C 1
ATOM 1366 O O . GLY A 1 183 ? 17.506 -14.551 -16.095 1.00 96.31 183 GLY A O 1
ATOM 1367 N N . THR A 1 184 ? 17.404 -13.230 -17.906 1.00 97.12 184 THR A N 1
ATOM 1368 C CA . THR A 1 184 ? 16.525 -12.187 -17.344 1.00 97.12 184 THR A CA 1
ATOM 1369 C C . THR A 1 184 ? 15.030 -12.498 -17.475 1.00 97.12 184 THR A C 1
ATOM 1371 O O . THR A 1 184 ? 14.199 -11.718 -17.008 1.00 97.12 184 THR A O 1
ATOM 1374 N N . GLU A 1 185 ? 14.660 -13.624 -18.089 1.00 97.00 185 GLU A N 1
ATOM 1375 C CA . GLU A 1 185 ? 13.264 -13.946 -18.382 1.00 97.00 185 GLU A CA 1
ATOM 1376 C C . GLU A 1 185 ? 12.395 -14.033 -17.113 1.00 97.00 185 GLU A C 1
ATOM 1378 O O . GLU A 1 185 ? 12.766 -14.595 -16.074 1.00 97.00 185 GLU A O 1
ATOM 1383 N N . GLY A 1 186 ? 11.209 -13.425 -17.196 1.00 97.69 186 GLY A N 1
ATOM 1384 C CA . GLY A 1 186 ? 10.278 -13.340 -16.078 1.00 97.69 186 GLY A CA 1
ATOM 1385 C C . GLY A 1 186 ? 10.787 -12.490 -14.909 1.00 97.69 186 GLY A C 1
ATOM 1386 O O . GLY A 1 186 ? 10.238 -12.614 -13.814 1.00 97.69 186 GLY A O 1
ATOM 1387 N N . LEU A 1 187 ? 11.812 -11.651 -15.102 1.00 98.62 187 LEU A N 1
ATOM 1388 C CA . LEU A 1 187 ? 12.280 -10.660 -14.130 1.00 98.62 187 LEU A CA 1
ATOM 1389 C C . LEU A 1 187 ? 12.001 -9.242 -14.638 1.00 98.62 187 LEU A C 1
ATOM 1391 O O . LEU A 1 187 ? 12.158 -8.965 -15.821 1.00 98.62 187 LEU A O 1
ATOM 1395 N N . LEU A 1 188 ? 11.638 -8.338 -13.729 1.00 98.81 188 LEU A N 1
ATOM 1396 C CA . LEU A 1 188 ? 11.419 -6.916 -14.013 1.00 98.81 188 LEU A CA 1
ATOM 1397 C C . LEU A 1 188 ? 12.009 -6.037 -12.908 1.00 98.81 188 LEU A C 1
ATOM 1399 O O . LEU A 1 188 ? 12.129 -6.468 -11.758 1.00 98.81 188 LEU A O 1
ATOM 1403 N N . LEU A 1 189 ? 12.306 -4.786 -13.237 1.00 98.69 189 LEU A N 1
ATOM 1404 C CA . LEU A 1 189 ? 12.639 -3.705 -12.317 1.00 98.69 189 LEU A CA 1
ATOM 1405 C C . LEU A 1 189 ? 11.563 -2.619 -12.384 1.00 98.69 189 LEU A C 1
ATOM 1407 O O . LEU A 1 189 ? 11.255 -2.096 -13.453 1.00 98.69 189 LEU A O 1
ATOM 1411 N N . GLY A 1 190 ? 11.001 -2.280 -11.224 1.00 98.50 190 GLY A N 1
ATOM 1412 C CA . GLY A 1 190 ? 9.971 -1.253 -11.080 1.00 98.50 190 GLY A CA 1
ATOM 1413 C C . GLY A 1 190 ? 10.295 -0.235 -9.987 1.00 98.50 190 GLY A C 1
ATOM 1414 O O . GLY A 1 190 ? 11.019 -0.541 -9.033 1.00 98.50 190 GLY A O 1
ATOM 1415 N N . GLY A 1 191 ? 9.752 0.971 -10.093 1.00 97.75 191 GLY A N 1
ATOM 1416 C CA . GLY A 1 191 ? 9.832 1.971 -9.033 1.00 97.75 191 GLY A CA 1
ATOM 1417 C C . GLY A 1 191 ? 10.037 3.404 -9.507 1.00 97.75 191 GLY A C 1
ATOM 1418 O O . GLY A 1 191 ? 10.213 3.690 -10.690 1.00 97.75 191 GLY A O 1
ATOM 1419 N N . GLU A 1 192 ? 10.047 4.317 -8.538 1.00 97.75 192 GLU A N 1
ATOM 1420 C CA . GLU A 1 192 ? 10.187 5.754 -8.778 1.00 97.75 192 GLU A CA 1
ATOM 1421 C C . GLU A 1 192 ? 11.337 6.383 -7.997 1.00 97.75 192 GLU A C 1
ATOM 1423 O O . GLU A 1 192 ? 11.742 5.871 -6.952 1.00 97.75 192 GLU A O 1
ATOM 1428 N N . ARG A 1 193 ? 11.809 7.542 -8.456 1.00 95.94 193 ARG A N 1
ATOM 1429 C CA . ARG A 1 193 ? 12.343 8.586 -7.573 1.00 95.94 193 ARG A CA 1
ATOM 1430 C C . ARG A 1 193 ? 11.740 9.929 -7.979 1.00 95.94 193 ARG A C 1
ATOM 1432 O O . ARG A 1 193 ? 11.647 10.234 -9.164 1.00 95.94 193 ARG A O 1
ATOM 1439 N N . MET A 1 194 ? 11.331 10.726 -6.990 1.00 91.44 194 MET A N 1
ATOM 1440 C CA . MET A 1 194 ? 10.615 11.998 -7.193 1.00 91.44 194 MET A CA 1
ATOM 1441 C C . MET A 1 194 ? 9.336 11.855 -8.046 1.00 91.44 194 MET A C 1
ATOM 1443 O O . MET A 1 194 ? 8.968 12.769 -8.777 1.00 91.44 194 MET A O 1
ATOM 1447 N N . GLY A 1 195 ? 8.665 10.701 -7.969 1.00 92.38 195 GLY A N 1
ATOM 1448 C CA . GLY A 1 195 ? 7.458 10.389 -8.738 1.00 92.38 195 GLY A CA 1
ATOM 1449 C C . GLY A 1 195 ? 7.700 9.902 -10.173 1.00 92.38 195 GLY A C 1
ATOM 1450 O O . GLY A 1 195 ? 6.760 9.412 -10.796 1.00 92.38 195 GLY A O 1
ATOM 1451 N N . LEU A 1 196 ? 8.931 9.967 -10.688 1.00 96.69 196 LEU A N 1
ATOM 1452 C CA . LEU A 1 196 ? 9.287 9.546 -12.047 1.00 96.69 196 LEU A CA 1
ATOM 1453 C C . LEU A 1 196 ? 9.918 8.148 -12.062 1.00 96.69 196 LEU A C 1
ATOM 1455 O O . LEU A 1 196 ? 10.614 7.773 -11.116 1.00 96.69 196 LEU A O 1
ATOM 1459 N N . ARG A 1 197 ? 9.704 7.388 -13.147 1.00 97.94 197 ARG A N 1
ATOM 1460 C CA . ARG A 1 197 ? 10.346 6.079 -13.369 1.00 97.94 197 ARG A CA 1
ATOM 1461 C C . ARG A 1 197 ? 11.870 6.217 -13.324 1.00 97.94 197 ARG A C 1
ATOM 1463 O O . ARG A 1 197 ? 12.433 7.141 -13.903 1.00 97.94 197 ARG A O 1
ATOM 1470 N N . ILE A 1 198 ? 12.528 5.278 -12.651 1.00 98.38 198 ILE A N 1
ATOM 1471 C CA . ILE A 1 198 ? 13.991 5.247 -12.540 1.00 98.38 198 ILE A CA 1
ATOM 1472 C C . ILE A 1 198 ? 14.617 4.901 -13.903 1.00 98.38 198 ILE A C 1
ATOM 1474 O O . ILE A 1 198 ? 14.110 4.055 -14.637 1.00 98.38 198 ILE A O 1
ATOM 1478 N N . GLU A 1 199 ? 15.740 5.532 -14.243 1.00 97.31 199 GLU A N 1
ATOM 1479 C CA . GLU A 1 199 ? 16.462 5.246 -15.485 1.00 97.31 199 GLU A CA 1
ATOM 1480 C C . GLU A 1 199 ? 16.895 3.768 -15.572 1.00 97.31 199 GLU A C 1
ATOM 1482 O O . GLU A 1 199 ? 17.382 3.174 -14.604 1.00 97.31 199 GLU A O 1
ATOM 1487 N N . GLY A 1 200 ? 16.677 3.151 -16.737 1.00 96.88 200 GLY A N 1
ATOM 1488 C CA . GLY A 1 200 ? 16.961 1.733 -16.972 1.00 96.88 200 GLY A CA 1
ATOM 1489 C C . GLY A 1 200 ? 16.048 0.744 -16.230 1.00 96.88 200 GLY A C 1
ATOM 1490 O O . GLY A 1 200 ? 16.386 -0.439 -16.169 1.00 96.88 200 GLY A O 1
ATOM 1491 N N . PHE A 1 201 ? 14.933 1.193 -15.640 1.00 98.50 201 PHE A N 1
ATOM 1492 C CA . PHE A 1 201 ? 13.888 0.322 -15.088 1.00 98.50 201 PHE A CA 1
ATOM 1493 C C . PHE A 1 201 ? 12.764 0.115 -16.114 1.00 98.50 201 PHE A C 1
ATOM 1495 O O . PHE A 1 201 ? 12.409 1.027 -16.863 1.00 98.50 201 PHE A O 1
ATOM 1502 N N . ASP A 1 202 ? 12.172 -1.080 -16.123 1.00 98.62 202 ASP A N 1
ATOM 1503 C CA . ASP A 1 202 ? 11.102 -1.462 -17.053 1.00 98.62 202 ASP A CA 1
ATOM 1504 C C . ASP A 1 202 ? 9.781 -0.735 -16.739 1.00 98.62 202 ASP A C 1
ATOM 1506 O O . ASP A 1 202 ? 9.003 -0.393 -17.638 1.00 98.62 202 ASP A O 1
ATOM 1510 N N . LEU A 1 203 ? 9.541 -0.489 -15.448 1.00 98.56 203 LEU A N 1
ATOM 1511 C CA . LEU A 1 203 ? 8.298 0.024 -14.871 1.00 98.56 203 LEU A CA 1
ATOM 1512 C C . LEU A 1 203 ? 8.564 1.193 -13.911 1.00 98.56 203 LEU A C 1
ATOM 1514 O O . LEU A 1 203 ? 9.579 1.221 -13.213 1.00 98.56 203 LEU A O 1
ATOM 1518 N N . GLY A 1 204 ? 7.652 2.158 -13.860 1.00 98.38 204 GLY A N 1
ATOM 1519 C CA . GLY A 1 204 ? 7.641 3.245 -12.886 1.00 98.38 204 GLY A CA 1
ATOM 1520 C C . GLY A 1 204 ? 6.949 2.864 -11.578 1.00 98.38 204 GLY A C 1
ATOM 1521 O O . GLY A 1 204 ? 7.168 1.790 -11.022 1.00 98.38 204 GLY A O 1
ATOM 1522 N N . ASN A 1 205 ? 6.146 3.786 -11.051 1.00 98.38 205 ASN A N 1
ATOM 1523 C CA . ASN A 1 205 ? 5.275 3.581 -9.886 1.00 98.38 205 ASN A CA 1
ATOM 1524 C C . ASN A 1 205 ? 3.842 4.062 -10.190 1.00 98.38 205 ASN A C 1
ATOM 1526 O O . ASN A 1 205 ? 3.132 4.470 -9.278 1.00 98.38 205 ASN A O 1
ATOM 1530 N N . SER A 1 206 ? 3.442 4.077 -11.464 1.00 98.56 206 SER A N 1
ATOM 1531 C CA . SER A 1 206 ? 2.031 4.173 -11.840 1.00 98.56 206 SER A CA 1
ATOM 1532 C C . SER A 1 206 ? 1.442 2.761 -11.814 1.00 98.56 206 SER A C 1
ATOM 1534 O O . SER A 1 206 ? 2.004 1.885 -12.477 1.00 98.56 206 SER A O 1
ATOM 1536 N N . PRO A 1 207 ? 0.336 2.491 -11.094 1.00 98.56 207 PRO A N 1
ATOM 1537 C CA . PRO A 1 207 ? -0.283 1.168 -11.114 1.00 98.56 207 PRO A CA 1
ATOM 1538 C C . PRO A 1 207 ? -0.797 0.780 -12.511 1.00 98.56 207 PRO A C 1
ATOM 1540 O O . PRO A 1 207 ? -0.787 -0.401 -12.852 1.00 98.56 207 PRO A O 1
ATOM 1543 N N . LEU A 1 208 ? -1.159 1.762 -13.350 1.00 98.38 208 LEU A N 1
ATOM 1544 C CA . LEU A 1 208 ? -1.614 1.556 -14.734 1.00 98.38 208 LEU A CA 1
ATOM 1545 C C . LEU A 1 208 ? -0.548 0.896 -15.629 1.00 98.38 208 LEU A C 1
ATOM 1547 O O . LEU A 1 208 ? -0.883 0.264 -16.627 1.00 98.38 208 LEU A O 1
ATOM 1551 N N . GLU A 1 209 ? 0.737 0.978 -15.270 1.00 98.44 209 GLU A N 1
ATOM 1552 C CA . GLU A 1 209 ? 1.807 0.299 -16.009 1.00 98.44 209 GLU A CA 1
ATOM 1553 C C . GLU A 1 209 ? 1.818 -1.234 -15.830 1.00 98.44 209 GLU A C 1
ATOM 1555 O O . GLU A 1 209 ? 2.506 -1.924 -16.589 1.00 98.44 209 GLU A O 1
ATOM 1560 N N . TYR A 1 210 ? 1.105 -1.769 -14.831 1.00 98.62 210 TYR A N 1
ATOM 1561 C CA . TYR A 1 210 ? 1.240 -3.142 -14.325 1.00 98.62 210 TYR A CA 1
ATOM 1562 C C . TYR A 1 210 ? 0.149 -4.086 -14.859 1.00 98.62 210 TYR A C 1
ATOM 1564 O O . TYR A 1 210 ? -0.459 -4.843 -14.106 1.00 98.62 210 TYR A O 1
ATOM 1572 N N . THR A 1 211 ? -0.098 -4.047 -16.170 1.00 98.56 211 THR A N 1
ATOM 1573 C CA . THR A 1 211 ? -1.112 -4.890 -16.828 1.00 98.56 211 THR A CA 1
ATOM 1574 C C . THR A 1 211 ? -0.716 -6.381 -16.839 1.00 98.56 211 THR A C 1
ATOM 1576 O O . THR A 1 211 ? 0.484 -6.693 -16.791 1.00 98.56 211 THR A O 1
ATOM 1579 N N . PRO A 1 212 ? -1.675 -7.328 -16.930 1.00 98.50 212 PRO A N 1
ATOM 1580 C CA . PRO A 1 212 ? -1.387 -8.766 -16.880 1.00 98.50 212 PRO A CA 1
ATOM 1581 C C . PRO A 1 212 ? -0.371 -9.234 -17.929 1.00 98.50 212 PRO A C 1
ATOM 1583 O O . PRO A 1 212 ? 0.512 -10.036 -17.628 1.00 98.50 212 PRO A O 1
ATOM 1586 N N . GLU A 1 213 ? -0.416 -8.675 -19.136 1.00 98.38 213 GLU A N 1
ATOM 1587 C CA . GLU A 1 213 ? 0.497 -8.988 -20.244 1.00 98.38 213 GLU A CA 1
ATOM 1588 C C . GLU A 1 213 ? 1.944 -8.617 -19.879 1.00 98.38 213 GLU A C 1
ATOM 1590 O O . GLU A 1 213 ? 2.899 -9.328 -20.214 1.00 98.38 213 GLU A O 1
ATOM 1595 N N . ARG A 1 214 ? 2.112 -7.511 -19.140 1.00 98.12 214 ARG A N 1
ATOM 1596 C CA . ARG A 1 214 ? 3.416 -7.018 -18.693 1.00 98.12 214 ARG A CA 1
ATOM 1597 C C . ARG A 1 214 ? 3.931 -7.733 -17.451 1.00 98.12 214 ARG A C 1
ATOM 1599 O O . ARG A 1 214 ? 5.147 -7.889 -17.351 1.00 98.12 214 ARG A O 1
ATOM 1606 N N . VAL A 1 215 ? 3.079 -8.180 -16.521 1.00 98.69 215 VAL A N 1
ATOM 1607 C CA . VAL A 1 215 ? 3.535 -8.642 -15.188 1.00 98.69 215 VAL A CA 1
ATOM 1608 C C . VAL A 1 215 ? 3.215 -10.094 -14.823 1.00 98.69 215 VAL A C 1
ATOM 1610 O O . VAL A 1 215 ? 3.887 -10.636 -13.940 1.00 98.69 215 VAL A O 1
ATOM 1613 N N . SER A 1 216 ? 2.268 -10.754 -15.496 1.00 98.62 216 SER A N 1
ATOM 1614 C CA . SER A 1 216 ? 1.797 -12.089 -15.106 1.00 98.62 216 SER A CA 1
ATOM 1615 C C . SER A 1 216 ? 2.924 -13.130 -15.069 1.00 98.62 216 SER A C 1
ATOM 1617 O O . SER A 1 216 ? 3.765 -13.228 -15.971 1.00 98.62 216 SER A O 1
ATOM 1619 N N . GLY A 1 217 ? 2.994 -13.873 -13.962 1.00 98.50 217 GLY A N 1
ATOM 1620 C CA . GLY A 1 217 ? 4.015 -14.882 -13.681 1.00 98.50 217 GLY A CA 1
ATOM 1621 C C . GLY A 1 217 ? 5.431 -14.346 -13.410 1.00 98.50 217 GLY A C 1
ATOM 1622 O O . GLY A 1 217 ? 6.318 -15.152 -13.092 1.00 98.50 217 GLY A O 1
ATOM 1623 N N . LYS A 1 218 ? 5.670 -13.028 -13.502 1.00 98.75 218 LYS A N 1
ATOM 1624 C CA . LYS A 1 218 ? 7.003 -12.403 -13.388 1.00 98.75 218 LYS A CA 1
ATOM 1625 C C . LYS A 1 218 ? 7.348 -11.993 -11.948 1.00 98.75 218 LYS A C 1
ATOM 1627 O O . LYS A 1 218 ? 6.477 -11.823 -11.098 1.00 98.75 218 LYS A O 1
ATOM 1632 N N . THR A 1 219 ? 8.640 -11.844 -11.659 1.00 98.75 219 THR A N 1
ATOM 1633 C CA . THR A 1 219 ? 9.185 -11.362 -10.379 1.00 98.75 219 THR A CA 1
ATOM 1634 C C . THR A 1 219 ? 9.670 -9.923 -10.531 1.00 98.75 219 THR A C 1
ATOM 1636 O O . THR A 1 219 ? 10.607 -9.663 -11.285 1.00 98.75 219 THR A O 1
ATOM 1639 N N . ILE A 1 220 ? 9.070 -8.994 -9.784 1.00 98.81 220 ILE A N 1
ATOM 1640 C CA . ILE A 1 220 ? 9.352 -7.555 -9.895 1.00 98.81 220 ILE A CA 1
ATOM 1641 C C . ILE A 1 220 ? 10.267 -7.120 -8.747 1.00 98.81 220 ILE A C 1
ATOM 1643 O O . ILE A 1 220 ? 9.900 -7.215 -7.578 1.00 98.81 220 ILE A O 1
ATOM 1647 N N . PHE A 1 221 ? 11.451 -6.598 -9.049 1.00 98.69 221 PHE A N 1
ATOM 1648 C CA . PHE A 1 221 ? 12.338 -5.955 -8.079 1.00 98.69 221 PHE A CA 1
ATOM 1649 C C . PHE A 1 221 ? 11.964 -4.480 -7.969 1.00 98.69 221 PHE A C 1
ATOM 1651 O O . PHE A 1 221 ? 12.060 -3.742 -8.944 1.00 98.69 221 PHE A O 1
ATOM 1658 N N . PHE A 1 222 ? 11.498 -4.055 -6.794 1.00 98.56 222 PHE A N 1
ATOM 1659 C CA . PHE A 1 222 ? 10.754 -2.802 -6.659 1.00 98.56 222 PHE A CA 1
ATOM 1660 C C . PHE A 1 222 ? 11.374 -1.848 -5.638 1.00 98.56 222 PHE A C 1
ATOM 1662 O O . PHE A 1 222 ? 11.764 -2.279 -4.551 1.00 98.56 222 PHE A O 1
ATOM 1669 N N . THR A 1 223 ? 11.451 -0.548 -5.937 1.00 97.81 223 THR A N 1
ATOM 1670 C CA . THR A 1 223 ? 11.934 0.449 -4.965 1.00 97.81 223 THR A CA 1
ATOM 1671 C C . THR A 1 223 ? 11.254 1.807 -5.097 1.00 97.81 223 THR A C 1
ATOM 1673 O O . THR A 1 223 ? 11.245 2.412 -6.162 1.00 97.81 223 THR A O 1
ATOM 1676 N N . THR A 1 224 ? 10.775 2.345 -3.978 1.00 95.69 224 THR A N 1
ATOM 1677 C CA . THR A 1 224 ? 10.222 3.704 -3.890 1.00 95.69 224 THR A CA 1
ATOM 1678 C C . THR A 1 224 ? 10.945 4.504 -2.813 1.00 95.69 224 THR A C 1
ATOM 1680 O O . THR A 1 224 ? 11.810 3.995 -2.090 1.00 95.69 224 THR A O 1
ATOM 1683 N N . THR A 1 225 ? 10.624 5.787 -2.728 1.00 91.69 225 THR A N 1
ATOM 1684 C CA . THR A 1 225 ? 11.206 6.740 -1.786 1.00 91.69 225 THR A CA 1
ATOM 1685 C C . THR A 1 225 ? 10.817 6.410 -0.339 1.00 91.69 225 THR A C 1
ATOM 1687 O O . THR A 1 225 ? 11.676 6.489 0.550 1.00 91.69 225 THR A O 1
ATOM 1690 N N . ASN A 1 226 ? 9.567 5.967 -0.114 1.00 89.56 226 ASN A N 1
ATOM 1691 C CA . ASN A 1 226 ? 9.017 5.666 1.213 1.00 89.56 226 ASN A CA 1
ATOM 1692 C C . ASN A 1 226 ? 8.501 4.218 1.356 1.00 89.56 226 ASN A C 1
ATOM 1694 O O . ASN A 1 226 ? 9.128 3.445 2.082 1.00 89.56 226 ASN A O 1
ATOM 1698 N N . GLY A 1 227 ? 7.433 3.807 0.665 1.00 88.12 227 GLY A N 1
ATOM 1699 C CA . GLY A 1 227 ? 6.724 2.536 0.888 1.00 88.12 227 GLY A CA 1
ATOM 1700 C C . GLY A 1 227 ? 7.582 1.268 0.974 1.00 88.12 227 GLY A C 1
ATOM 1701 O O . GLY A 1 227 ? 7.417 0.477 1.907 1.00 88.12 227 GLY A O 1
ATOM 1702 N N . THR A 1 228 ? 8.580 1.076 0.099 1.00 91.88 228 THR A N 1
ATOM 1703 C CA . THR A 1 228 ? 9.461 -0.114 0.190 1.00 91.88 228 THR A CA 1
ATOM 1704 C C . THR A 1 228 ? 10.380 -0.112 1.416 1.00 91.88 228 THR A C 1
ATOM 1706 O O . THR A 1 228 ? 10.865 -1.171 1.828 1.00 91.88 228 THR A O 1
ATOM 1709 N N . ARG A 1 229 ? 10.594 1.050 2.043 1.00 93.25 229 ARG A N 1
ATOM 1710 C CA . ARG A 1 229 ? 11.280 1.208 3.336 1.00 93.25 229 ARG A CA 1
ATOM 1711 C C . ARG A 1 229 ? 10.301 1.062 4.505 1.00 93.25 229 ARG A C 1
ATOM 1713 O O . ARG A 1 229 ? 10.714 0.550 5.544 1.00 93.25 229 ARG A O 1
ATOM 1720 N N . THR A 1 230 ? 9.029 1.437 4.335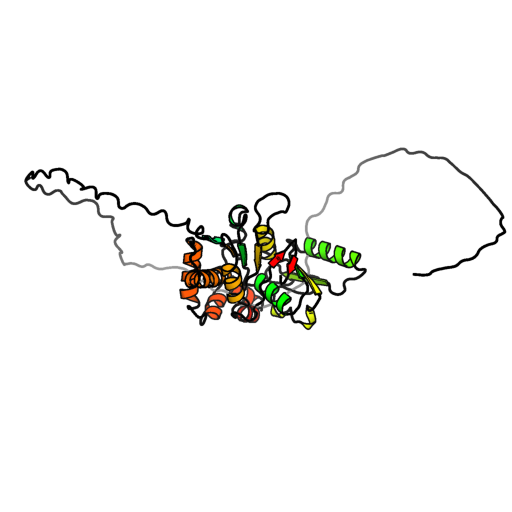 1.00 94.81 230 THR A N 1
ATOM 1721 C CA . THR A 1 230 ? 7.955 1.210 5.323 1.00 94.81 230 THR A CA 1
ATOM 1722 C C . THR A 1 230 ? 7.716 -0.288 5.511 1.00 94.81 230 THR A C 1
ATOM 1724 O O . THR A 1 230 ? 7.885 -0.784 6.623 1.00 94.81 230 THR A O 1
ATOM 1727 N N . LEU A 1 231 ? 7.494 -1.034 4.416 1.00 94.81 231 LEU A N 1
ATOM 1728 C CA . LEU A 1 231 ? 7.374 -2.504 4.407 1.00 94.81 231 LEU A CA 1
ATOM 1729 C C . LEU A 1 231 ? 8.534 -3.185 5.143 1.00 94.81 231 LEU A C 1
ATOM 1731 O O . LEU A 1 231 ? 8.339 -4.020 6.025 1.00 94.81 231 LEU A O 1
ATOM 1735 N N . ARG A 1 232 ? 9.766 -2.787 4.811 1.00 93.50 232 ARG A N 1
ATOM 1736 C CA . ARG A 1 232 ? 10.977 -3.381 5.386 1.00 93.50 232 ARG A CA 1
ATOM 1737 C C . ARG A 1 232 ? 11.210 -3.035 6.852 1.00 93.50 232 ARG A C 1
ATOM 1739 O O . ARG A 1 232 ? 11.841 -3.833 7.533 1.00 93.50 232 ARG A O 1
ATOM 1746 N N . ARG A 1 233 ? 10.741 -1.881 7.338 1.00 93.50 233 ARG A N 1
ATOM 1747 C CA . ARG A 1 233 ? 10.845 -1.531 8.763 1.00 93.50 233 ARG A CA 1
ATOM 1748 C C . ARG A 1 233 ? 9.713 -2.138 9.588 1.00 93.50 233 ARG A C 1
ATOM 1750 O O . ARG A 1 233 ? 9.998 -2.600 10.685 1.00 93.50 233 ARG A O 1
ATOM 1757 N N . ALA A 1 234 ? 8.496 -2.233 9.052 1.00 94.12 234 ALA A N 1
ATOM 1758 C CA . ALA A 1 234 ? 7.407 -2.974 9.691 1.00 94.12 234 ALA A CA 1
ATOM 1759 C C . ALA A 1 234 ? 7.781 -4.452 9.917 1.00 94.12 234 ALA A C 1
ATOM 1761 O O . ALA A 1 234 ? 7.545 -5.003 10.988 1.00 94.12 234 ALA A O 1
ATOM 1762 N N . ALA A 1 235 ? 8.464 -5.072 8.951 1.00 92.81 235 ALA A N 1
ATOM 1763 C CA . ALA A 1 235 ? 8.958 -6.445 9.064 1.00 92.81 235 ALA A CA 1
ATOM 1764 C C . ALA A 1 235 ? 10.164 -6.642 10.009 1.00 92.81 235 ALA A C 1
ATOM 1766 O O . ALA A 1 235 ? 10.514 -7.782 10.310 1.00 92.81 235 ALA A O 1
ATOM 1767 N N . GLY A 1 236 ? 10.821 -5.565 10.454 1.00 85.75 236 GLY A N 1
ATOM 1768 C CA . GLY A 1 236 ? 12.031 -5.627 11.279 1.00 85.75 236 GLY A CA 1
ATOM 1769 C C . GLY A 1 236 ? 13.235 -6.315 10.612 1.00 85.75 236 GLY A C 1
ATOM 1770 O O . GLY A 1 236 ? 13.316 -6.478 9.391 1.00 85.75 236 GLY A O 1
ATOM 1771 N N . THR A 1 237 ? 14.207 -6.717 11.433 1.00 64.50 237 THR A N 1
ATOM 1772 C CA . THR A 1 237 ? 15.349 -7.554 11.028 1.00 64.50 2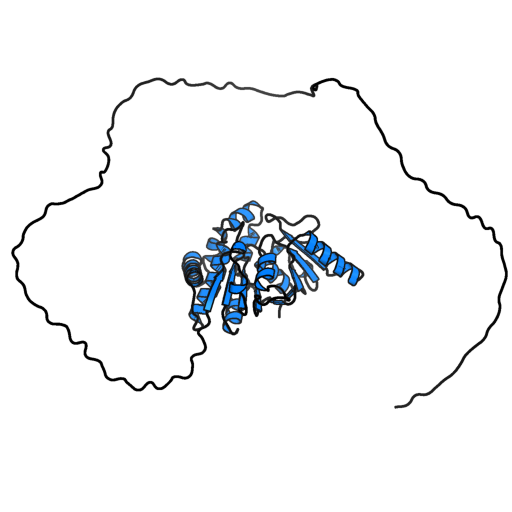37 THR A CA 1
ATOM 1773 C C . THR A 1 237 ? 15.189 -8.969 11.587 1.00 64.50 237 THR A C 1
ATOM 1775 O O . THR A 1 237 ? 14.523 -9.186 12.592 1.00 64.50 237 THR A O 1
ATOM 1778 N N . ARG A 1 238 ? 15.815 -9.968 10.949 1.00 52.06 238 ARG A N 1
ATOM 1779 C CA . ARG A 1 238 ? 15.753 -11.374 11.407 1.00 52.06 238 ARG A CA 1
ATOM 1780 C C . ARG A 1 238 ? 16.578 -11.670 12.670 1.00 52.06 238 ARG A C 1
ATOM 1782 O O . ARG A 1 238 ? 16.514 -12.783 13.172 1.00 52.06 238 ARG A O 1
ATOM 1789 N N . THR A 1 239 ? 17.398 -10.724 13.120 1.00 45.91 239 THR A N 1
ATOM 1790 C CA . THR A 1 239 ? 18.483 -10.941 14.094 1.00 45.91 239 THR A CA 1
ATOM 1791 C C . THR A 1 239 ? 18.291 -10.183 15.410 1.00 45.91 239 THR A C 1
ATOM 1793 O O . THR A 1 239 ? 19.206 -10.131 16.223 1.00 45.91 239 THR A O 1
ATOM 1796 N N . GLY A 1 240 ? 17.108 -9.610 15.638 1.00 44.34 240 GLY A N 1
ATOM 1797 C CA . GLY A 1 240 ? 16.705 -9.017 16.911 1.00 44.34 240 GLY A CA 1
ATOM 1798 C C . GLY A 1 240 ? 15.186 -8.859 16.967 1.00 44.34 240 GLY A C 1
ATOM 1799 O O . GLY A 1 240 ? 14.560 -8.576 15.946 1.00 44.34 240 GLY A O 1
ATOM 1800 N N . GLY A 1 241 ? 14.585 -9.067 18.141 1.00 56.62 241 GLY A N 1
ATOM 1801 C CA . GLY A 1 241 ? 13.145 -8.866 18.338 1.00 56.62 241 GLY A CA 1
ATOM 1802 C C . GLY A 1 241 ? 12.733 -7.416 18.051 1.00 56.62 241 GLY A C 1
ATOM 1803 O O . GLY A 1 241 ? 13.482 -6.489 18.357 1.00 56.62 241 GLY A O 1
ATOM 1804 N N . GLY A 1 242 ? 11.556 -7.216 17.448 1.00 74.88 242 GLY A N 1
ATOM 1805 C CA . GLY A 1 242 ? 11.079 -5.884 17.044 1.00 74.88 242 GLY A CA 1
ATOM 1806 C C . GLY A 1 242 ? 10.442 -5.785 15.652 1.00 74.88 242 GLY A C 1
ATOM 1807 O O . GLY A 1 242 ? 10.202 -4.674 15.187 1.00 74.88 242 GLY A O 1
ATOM 1808 N N . GLY A 1 243 ? 10.199 -6.905 14.964 1.00 87.75 243 GLY A N 1
ATOM 1809 C CA . GLY A 1 243 ? 9.391 -6.952 13.739 1.00 87.75 243 GLY A CA 1
ATOM 1810 C C . GLY A 1 243 ? 7.927 -7.309 14.014 1.00 87.75 243 GLY A C 1
ATOM 1811 O O . GLY A 1 243 ? 7.606 -7.910 15.043 1.00 87.75 243 GLY A O 1
ATOM 1812 N N . ALA A 1 244 ? 7.040 -6.960 13.084 1.00 94.12 244 ALA A N 1
ATOM 1813 C CA . ALA A 1 244 ? 5.641 -7.375 13.111 1.00 94.12 244 ALA A CA 1
ATOM 1814 C C . ALA A 1 244 ? 5.469 -8.896 12.965 1.00 94.12 244 ALA A C 1
ATOM 1816 O O . ALA A 1 244 ? 6.244 -9.565 12.278 1.00 94.12 244 ALA A O 1
ATOM 1817 N N . ARG A 1 245 ? 4.399 -9.428 13.568 1.00 93.94 245 ARG A N 1
ATOM 1818 C CA . ARG A 1 245 ? 3.947 -10.822 13.414 1.00 93.94 245 ARG A CA 1
ATOM 1819 C C . ARG A 1 245 ? 3.467 -11.094 11.987 1.00 93.94 245 ARG A C 1
ATOM 1821 O O . ARG A 1 245 ? 3.690 -12.181 11.463 1.00 93.94 245 ARG A O 1
ATOM 1828 N N . ARG A 1 246 ? 2.823 -10.098 11.368 1.00 96.00 246 ARG A N 1
ATOM 1829 C CA . ARG A 1 246 ? 2.380 -10.072 9.963 1.00 96.00 246 ARG A CA 1
ATOM 1830 C C . ARG A 1 246 ? 2.544 -8.661 9.402 1.00 96.00 246 ARG A C 1
ATOM 1832 O O . ARG A 1 246 ? 2.400 -7.697 10.150 1.00 96.00 246 ARG A O 1
ATOM 1839 N N . VAL A 1 247 ? 2.818 -8.541 8.103 1.00 97.81 247 VAL A N 1
ATOM 1840 C CA . VAL A 1 247 ? 2.952 -7.250 7.401 1.00 97.81 247 VAL A CA 1
ATOM 1841 C C . VAL A 1 247 ? 2.059 -7.259 6.163 1.00 97.81 247 VAL A C 1
ATOM 1843 O O . VAL A 1 247 ? 2.484 -7.709 5.100 1.00 97.81 247 VAL A O 1
ATOM 1846 N N . LEU A 1 248 ? 0.820 -6.797 6.316 1.00 98.69 248 LEU A N 1
ATOM 1847 C CA . LEU A 1 248 ? -0.160 -6.683 5.233 1.00 98.69 248 LEU A CA 1
ATOM 1848 C C . LEU A 1 248 ? 0.124 -5.436 4.378 1.00 98.69 248 LEU A C 1
ATOM 1850 O O . LEU A 1 248 ? 0.714 -4.464 4.859 1.00 98.69 248 LEU A O 1
ATOM 1854 N N . VAL A 1 249 ? -0.317 -5.451 3.121 1.00 98.75 249 VAL A N 1
ATOM 1855 C CA . VAL A 1 249 ? -0.206 -4.329 2.176 1.00 98.75 249 VAL A CA 1
ATOM 1856 C C . VAL A 1 249 ? -1.602 -3.837 1.800 1.00 98.75 249 VAL A C 1
ATOM 1858 O O . VAL A 1 249 ? -2.423 -4.627 1.332 1.00 98.75 249 VAL A O 1
ATOM 1861 N N . ALA A 1 250 ? -1.858 -2.541 1.991 1.00 98.88 250 ALA A N 1
ATOM 1862 C CA . ALA A 1 250 ? -3.178 -1.949 1.793 1.00 98.88 250 ALA A CA 1
ATOM 1863 C C . ALA A 1 250 ? -3.163 -0.744 0.847 1.00 98.88 250 ALA A C 1
ATOM 1865 O O . ALA A 1 250 ? -2.324 0.152 0.964 1.00 98.88 250 ALA A O 1
ATOM 1866 N N . ALA A 1 251 ? -4.144 -0.712 -0.046 1.00 98.81 251 ALA A N 1
ATOM 1867 C CA . ALA A 1 251 ? -4.560 0.425 -0.858 1.00 98.81 251 ALA A CA 1
ATOM 1868 C C . ALA A 1 251 ? -6.092 0.565 -0.752 1.00 98.81 251 ALA A C 1
ATOM 1870 O O . ALA A 1 251 ? -6.749 -0.334 -0.226 1.00 98.81 251 ALA A O 1
ATOM 1871 N N . PHE A 1 252 ? -6.692 1.639 -1.279 1.00 98.75 252 PHE A N 1
ATOM 1872 C CA . PHE A 1 252 ? -8.161 1.686 -1.391 1.00 98.75 252 PHE A CA 1
ATOM 1873 C C . PHE A 1 252 ? -8.697 0.536 -2.263 1.00 98.75 252 PHE A C 1
ATOM 1875 O O . PHE A 1 252 ? -9.725 -0.050 -1.931 1.00 98.75 252 PHE A O 1
ATOM 1882 N N . LEU A 1 253 ? -7.907 0.118 -3.260 1.00 98.81 253 LEU A N 1
ATOM 1883 C CA . LEU A 1 253 ? -8.134 -1.023 -4.156 1.00 98.81 253 LEU A CA 1
ATOM 1884 C C . LEU A 1 253 ? -8.469 -2.357 -3.456 1.00 98.81 253 LEU A C 1
ATOM 1886 O O . LEU A 1 253 ? -9.049 -3.224 -4.100 1.00 98.81 253 LEU A O 1
ATOM 1890 N N . ASN A 1 254 ? -8.083 -2.546 -2.186 1.00 98.75 254 ASN A N 1
ATOM 1891 C CA . ASN A 1 254 ? -8.326 -3.773 -1.412 1.00 98.75 254 ASN A CA 1
ATOM 1892 C C . ASN A 1 254 ? -8.690 -3.516 0.070 1.00 98.75 254 ASN A C 1
ATOM 1894 O O . ASN A 1 254 ? -8.459 -4.365 0.940 1.00 98.75 254 ASN A O 1
ATOM 1898 N N . ALA A 1 255 ? -9.211 -2.330 0.388 1.00 98.38 255 ALA A N 1
ATOM 1899 C CA . ALA A 1 255 ? -9.349 -1.841 1.759 1.00 98.38 255 ALA A CA 1
ATOM 1900 C C . ALA A 1 255 ? -10.278 -2.692 2.645 1.00 98.38 255 ALA A C 1
ATOM 1902 O O . ALA A 1 255 ? -9.938 -2.979 3.797 1.00 98.38 255 ALA A O 1
ATOM 1903 N N . THR A 1 256 ? -11.423 -3.140 2.125 1.00 98.12 256 THR A N 1
ATOM 1904 C CA . THR A 1 256 ? -12.361 -4.022 2.838 1.00 98.12 256 THR A CA 1
ATOM 1905 C C . THR A 1 256 ? -11.772 -5.412 3.049 1.00 98.12 256 THR A C 1
ATOM 1907 O O . THR A 1 256 ? -11.986 -6.011 4.105 1.00 98.12 256 THR A O 1
ATOM 1910 N N . ALA A 1 257 ? -11.011 -5.935 2.086 1.00 98.62 257 ALA A N 1
ATOM 1911 C CA . ALA A 1 257 ? -10.351 -7.231 2.230 1.00 98.62 257 ALA A CA 1
ATOM 1912 C C . ALA A 1 257 ? -9.283 -7.194 3.333 1.00 98.62 257 ALA A C 1
ATOM 1914 O O . ALA A 1 257 ? -9.277 -8.049 4.220 1.00 98.62 257 ALA A O 1
ATOM 1915 N N . VAL A 1 258 ? -8.455 -6.142 3.361 1.00 98.75 258 VAL A N 1
ATOM 1916 C CA . VAL A 1 258 ? -7.495 -5.911 4.451 1.00 98.75 258 VAL A CA 1
ATOM 1917 C C . VAL A 1 258 ? -8.212 -5.751 5.794 1.00 98.75 258 VAL A C 1
ATOM 1919 O O . VAL A 1 258 ? -7.786 -6.348 6.779 1.00 98.75 258 VAL A O 1
ATOM 1922 N N . ALA A 1 259 ? -9.307 -4.988 5.862 1.00 98.19 259 ALA A N 1
ATOM 1923 C CA . ALA A 1 259 ? -10.047 -4.802 7.111 1.00 98.19 259 ALA A CA 1
ATOM 1924 C C . ALA A 1 259 ? -10.632 -6.123 7.653 1.00 98.19 259 ALA A C 1
ATOM 1926 O O . ALA A 1 259 ? -10.542 -6.381 8.854 1.00 98.19 259 ALA A O 1
ATOM 1927 N N . LYS A 1 260 ? -11.148 -6.998 6.778 1.00 97.88 260 LYS A N 1
ATOM 1928 C CA . LYS A 1 260 ? -11.595 -8.360 7.130 1.00 97.88 260 LYS A CA 1
ATOM 1929 C C . LYS A 1 260 ? -10.443 -9.239 7.631 1.00 97.88 260 LYS A C 1
ATOM 1931 O O . LYS A 1 260 ? -10.592 -9.908 8.650 1.00 97.88 260 LYS A O 1
ATOM 1936 N N . GLU A 1 261 ? -9.287 -9.183 6.975 1.00 97.62 261 GLU A N 1
ATOM 1937 C CA . GLU A 1 261 ? -8.092 -9.942 7.374 1.00 97.62 261 GLU A CA 1
ATOM 1938 C C . GLU A 1 261 ? -7.464 -9.435 8.688 1.00 97.62 261 GLU A C 1
ATOM 1940 O O . GLU A 1 261 ? -6.802 -10.177 9.412 1.00 97.62 261 GLU A O 1
ATOM 1945 N N . VAL A 1 262 ? -7.701 -8.171 9.044 1.00 96.81 262 VAL A N 1
ATOM 1946 C CA . VAL A 1 262 ? -7.345 -7.612 10.355 1.00 96.81 262 VAL A CA 1
ATOM 1947 C C . VAL A 1 262 ? -8.370 -7.993 11.432 1.00 96.81 262 VAL A C 1
ATOM 1949 O O . VAL A 1 262 ? -7.985 -8.236 12.575 1.00 96.81 262 VAL A O 1
ATOM 1952 N N . LEU A 1 263 ? -9.661 -8.104 11.094 1.00 95.38 263 LEU A N 1
ATOM 1953 C CA . LEU A 1 263 ? -10.695 -8.590 12.020 1.00 95.38 263 LEU A CA 1
ATOM 1954 C C . LEU A 1 263 ? -10.433 -10.037 12.458 1.00 95.38 263 LEU A C 1
ATOM 1956 O O . LEU A 1 263 ? -10.539 -10.322 13.656 1.00 95.38 263 LEU A O 1
ATOM 1960 N N . SER A 1 264 ? -10.056 -10.911 11.518 1.00 92.94 264 SER A N 1
ATOM 1961 C CA . SER A 1 264 ? -9.732 -12.325 11.761 1.00 92.94 264 SER A CA 1
ATOM 1962 C C . SER A 1 264 ? -8.389 -12.539 12.476 1.00 92.94 264 SER A C 1
ATOM 1964 O O . SER A 1 264 ? -8.202 -13.555 13.145 1.00 92.94 264 SER A O 1
ATOM 1966 N N . ALA A 1 265 ? -7.444 -11.598 12.371 1.00 91.25 265 ALA A N 1
ATOM 1967 C CA . ALA A 1 265 ? -6.099 -11.762 12.911 1.00 91.25 265 ALA A CA 1
ATOM 1968 C C . ALA A 1 265 ? -5.975 -11.435 14.414 1.00 91.25 265 ALA A C 1
ATOM 1970 O O . ALA A 1 265 ? -6.402 -10.392 14.908 1.00 91.25 265 ALA A O 1
ATOM 1971 N N . GLU A 1 266 ? -5.294 -12.313 15.149 1.00 89.75 266 GLU A N 1
ATOM 1972 C CA . GLU A 1 266 ? -4.986 -12.128 16.573 1.00 89.75 266 GLU A CA 1
ATOM 1973 C C . GLU A 1 266 ? -3.990 -10.985 16.863 1.00 89.75 266 GLU A C 1
ATOM 1975 O O . GLU A 1 266 ? -3.060 -10.728 16.087 1.00 89.75 266 GLU A O 1
ATOM 1980 N N . GLY A 1 267 ? -4.117 -10.391 18.053 1.00 91.56 267 GLY A N 1
ATOM 1981 C CA . GLY A 1 267 ? -3.189 -9.394 18.597 1.00 91.56 267 GLY A CA 1
ATOM 1982 C C . GLY A 1 267 ? -3.469 -7.947 18.180 1.00 91.56 267 GLY A C 1
ATOM 1983 O O . GLY A 1 267 ? -4.425 -7.651 17.468 1.00 91.56 267 GLY A O 1
ATOM 1984 N N . ASP A 1 268 ? -2.626 -7.038 18.668 1.00 96.06 268 ASP A N 1
ATOM 1985 C CA . ASP A 1 268 ? -2.671 -5.610 18.336 1.00 96.06 268 ASP A CA 1
ATOM 1986 C C . ASP A 1 268 ? -2.456 -5.343 16.837 1.00 96.06 268 ASP A C 1
ATOM 1988 O O . ASP A 1 268 ? -1.714 -6.053 16.149 1.00 96.06 268 ASP A O 1
ATOM 1992 N N . VAL A 1 269 ? -3.018 -4.229 16.371 1.00 97.88 269 VAL A N 1
ATOM 1993 C CA . VAL A 1 269 ? -2.955 -3.730 14.996 1.00 97.88 269 VAL A CA 1
ATOM 1994 C C . VAL A 1 269 ? -2.234 -2.385 14.966 1.00 97.88 269 VAL A C 1
ATOM 1996 O O . VAL A 1 269 ? -2.483 -1.514 15.800 1.00 97.88 269 VAL A O 1
ATOM 1999 N N . VAL A 1 270 ? -1.378 -2.179 13.967 1.00 98.44 270 VAL A N 1
ATOM 2000 C CA . VAL A 1 270 ? -0.776 -0.871 13.687 1.00 98.44 270 VAL A CA 1
ATOM 2001 C C . VAL A 1 270 ? -0.839 -0.539 12.197 1.00 98.44 270 VAL A C 1
ATOM 2003 O O . VAL A 1 270 ? -0.366 -1.297 11.350 1.00 98.44 270 VAL A O 1
ATOM 2006 N N . LEU A 1 271 ? -1.429 0.610 11.873 1.00 98.75 271 LEU A N 1
ATOM 2007 C CA . LEU A 1 271 ? -1.562 1.109 10.506 1.00 98.75 271 LEU A CA 1
ATOM 2008 C C . LEU A 1 271 ? -0.370 2.034 10.211 1.00 98.75 271 LEU A C 1
ATOM 2010 O O . LEU A 1 271 ? -0.256 3.134 10.750 1.00 98.75 271 LEU A O 1
ATOM 2014 N N . CYS A 1 272 ? 0.575 1.549 9.410 1.00 98.62 272 CYS A N 1
ATOM 2015 C CA . CYS A 1 272 ? 1.851 2.190 9.113 1.00 98.62 272 CYS A CA 1
ATOM 2016 C C . CYS A 1 272 ? 1.770 2.992 7.808 1.00 98.62 272 CYS A C 1
ATOM 2018 O O . CYS A 1 272 ? 2.084 2.472 6.733 1.00 98.62 272 CYS A O 1
ATOM 2020 N N . CYS A 1 273 ? 1.397 4.265 7.920 1.00 98.62 273 CYS A N 1
ATOM 2021 C CA . CYS A 1 273 ? 1.425 5.218 6.814 1.00 98.62 273 CYS A CA 1
ATOM 2022 C C . CYS A 1 273 ? 2.877 5.522 6.416 1.00 98.62 273 CYS A C 1
ATOM 2024 O O . CYS A 1 273 ? 3.743 5.734 7.273 1.00 98.62 273 CYS A O 1
ATOM 2026 N N . ALA A 1 274 ? 3.164 5.544 5.118 1.00 97.19 274 ALA A N 1
ATOM 2027 C CA . ALA A 1 274 ? 4.481 5.878 4.597 1.00 97.19 274 ALA A CA 1
ATOM 2028 C C . ALA A 1 274 ? 4.735 7.389 4.675 1.00 97.19 274 ALA A C 1
ATOM 2030 O O . ALA A 1 274 ? 5.828 7.801 5.083 1.00 97.19 274 ALA A O 1
ATOM 2031 N N . GLY A 1 275 ? 3.718 8.197 4.368 1.00 96.31 275 GLY A N 1
ATOM 2032 C CA . GLY A 1 275 ? 3.806 9.652 4.313 1.00 96.31 275 GLY A CA 1
ATOM 2033 C C . GLY A 1 275 ? 4.619 10.163 3.122 1.00 96.31 275 GLY A C 1
ATOM 2034 O O . GLY A 1 275 ? 5.301 9.408 2.426 1.00 96.31 275 GLY A O 1
ATOM 2035 N N . THR A 1 276 ? 4.607 11.480 2.917 1.00 92.94 276 THR A N 1
ATOM 2036 C CA . THR A 1 276 ? 5.276 12.145 1.789 1.00 92.94 276 THR A CA 1
ATOM 2037 C C . THR A 1 276 ? 6.288 13.173 2.280 1.00 92.94 276 THR A C 1
ATOM 2039 O O . THR A 1 276 ? 6.000 14.009 3.132 1.00 92.94 276 THR A O 1
ATOM 2042 N N . ARG A 1 277 ? 7.520 13.104 1.749 1.00 87.31 277 ARG A N 1
ATOM 2043 C CA . ARG A 1 277 ? 8.651 14.014 2.059 1.00 87.31 277 ARG A CA 1
ATOM 2044 C C . ARG A 1 277 ? 8.971 14.199 3.563 1.00 87.31 277 ARG A C 1
ATOM 2046 O O . ARG A 1 277 ? 9.716 15.102 3.922 1.00 87.31 277 ARG A O 1
ATOM 2053 N N . GLY A 1 278 ? 8.477 13.312 4.431 1.00 87.50 278 GLY A N 1
ATOM 2054 C CA . GLY A 1 278 ? 8.660 13.352 5.889 1.00 87.50 278 GLY A CA 1
ATOM 2055 C C . GLY A 1 278 ? 7.462 13.886 6.680 1.00 87.50 278 GLY A C 1
ATOM 2056 O O . GLY A 1 278 ? 7.424 13.687 7.893 1.00 87.50 278 GLY A O 1
ATOM 2057 N N . GLY A 1 279 ? 6.478 14.494 6.010 1.00 93.75 279 GLY A N 1
ATOM 2058 C CA . GLY A 1 279 ? 5.151 14.765 6.563 1.00 93.75 279 GLY A CA 1
ATOM 2059 C C . GLY A 1 279 ? 4.209 13.568 6.396 1.00 93.75 279 GLY A C 1
ATOM 2060 O O . GLY A 1 279 ? 4.527 12.611 5.684 1.00 93.75 279 GLY A O 1
ATOM 2061 N N . PHE A 1 280 ? 3.050 13.614 7.058 1.00 95.00 280 PHE A N 1
ATOM 2062 C CA . PHE A 1 280 ? 1.984 12.639 6.815 1.00 95.00 280 PHE A CA 1
ATOM 2063 C C . PHE A 1 280 ? 1.360 12.868 5.432 1.00 95.00 280 PHE A C 1
ATOM 2065 O O . PHE A 1 280 ? 1.361 13.987 4.922 1.00 95.00 280 PHE A O 1
ATOM 2072 N N . SER A 1 281 ? 0.840 11.801 4.833 1.00 97.31 281 SER A N 1
ATOM 2073 C CA . SER A 1 281 ? 0.057 11.857 3.595 1.00 97.31 281 SER A CA 1
ATOM 2074 C C . SER A 1 281 ? -1.429 11.852 3.952 1.00 97.31 281 SER A C 1
ATOM 2076 O O . SER A 1 281 ? -1.850 11.060 4.797 1.00 97.31 281 SER A O 1
ATOM 2078 N N . LEU A 1 282 ? -2.225 12.728 3.337 1.00 98.38 282 LEU A N 1
ATOM 2079 C CA . LEU A 1 282 ? -3.670 12.798 3.589 1.00 98.38 282 LEU A CA 1
ATOM 2080 C C . LEU A 1 282 ? -4.344 11.502 3.121 1.00 98.38 282 LEU A C 1
ATOM 2082 O O . LEU A 1 282 ? -5.109 10.896 3.860 1.00 98.38 282 LEU A O 1
ATOM 2086 N N . GLU A 1 283 ? -3.983 11.052 1.925 1.00 98.44 283 GLU A N 1
ATOM 2087 C CA . GLU A 1 283 ? -4.394 9.803 1.298 1.00 98.44 283 GLU A CA 1
ATOM 2088 C C . GLU A 1 283 ? -4.098 8.568 2.172 1.00 98.44 283 GLU A C 1
ATOM 2090 O O . GLU A 1 283 ? -4.972 7.718 2.348 1.00 98.44 283 GLU A O 1
ATOM 2095 N N . ASP A 1 284 ? -2.920 8.512 2.804 1.00 98.69 284 ASP A N 1
ATOM 2096 C CA . ASP A 1 284 ? -2.538 7.419 3.705 1.00 98.69 284 ASP A CA 1
ATOM 2097 C C . ASP A 1 284 ? -3.393 7.420 4.984 1.00 98.69 284 ASP A C 1
ATOM 2099 O O . ASP A 1 284 ? -3.885 6.374 5.412 1.00 98.69 284 ASP A O 1
ATOM 2103 N N . ILE A 1 285 ? -3.602 8.599 5.587 1.00 98.56 285 ILE A N 1
ATOM 2104 C CA . ILE A 1 285 ? -4.423 8.752 6.796 1.00 98.56 285 ILE A CA 1
ATOM 2105 C C . ILE A 1 285 ? -5.905 8.484 6.495 1.00 98.56 285 ILE A C 1
ATOM 2107 O O . ILE A 1 285 ? -6.595 7.918 7.341 1.00 98.56 285 ILE A O 1
ATOM 2111 N N . LEU A 1 286 ? -6.399 8.812 5.297 1.00 98.69 286 LEU A N 1
ATOM 2112 C CA . LEU A 1 286 ? -7.756 8.465 4.867 1.00 98.69 286 LEU A CA 1
ATOM 2113 C C . LEU A 1 286 ? -7.936 6.944 4.733 1.00 98.69 286 LEU A C 1
ATOM 2115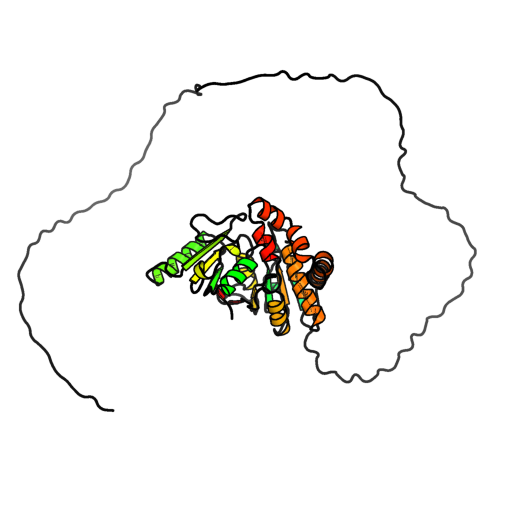 O O . LEU A 1 286 ? -8.970 6.437 5.164 1.00 98.69 286 LEU A O 1
ATOM 2119 N N . LEU A 1 287 ? -6.947 6.195 4.223 1.00 98.81 287 LEU A N 1
ATOM 2120 C CA . LEU A 1 287 ? -7.030 4.726 4.180 1.00 98.81 287 LEU A CA 1
ATOM 2121 C C . LEU A 1 287 ? -6.892 4.104 5.575 1.00 98.81 287 LEU A C 1
ATOM 2123 O O . LEU A 1 287 ? -7.643 3.191 5.922 1.00 98.81 287 LEU A O 1
ATOM 2127 N N . ALA A 1 288 ? -5.991 4.626 6.412 1.00 98.75 288 ALA A N 1
ATOM 2128 C CA . ALA A 1 288 ? -5.925 4.227 7.816 1.00 98.75 288 ALA A CA 1
ATOM 2129 C C . ALA A 1 288 ? -7.265 4.494 8.533 1.00 98.75 288 ALA A C 1
ATOM 2131 O O . ALA A 1 288 ? -7.708 3.686 9.348 1.00 98.75 288 ALA A O 1
ATOM 2132 N N . GLY A 1 289 ? -7.939 5.590 8.175 1.00 98.50 289 GLY A N 1
ATOM 2133 C CA . GLY A 1 289 ? -9.262 5.967 8.655 1.00 98.50 289 GLY A CA 1
ATOM 2134 C C . GLY A 1 289 ? -10.385 5.054 8.174 1.00 98.50 289 GLY A C 1
ATOM 2135 O O . GLY A 1 289 ? -11.205 4.651 8.995 1.00 98.50 289 GLY A O 1
ATOM 2136 N N . PHE A 1 290 ? -10.392 4.665 6.894 1.00 98.50 290 PHE A N 1
ATOM 2137 C CA . PHE A 1 290 ? -11.306 3.649 6.359 1.00 98.50 290 PHE A CA 1
ATOM 2138 C C . PHE A 1 290 ? -11.192 2.355 7.168 1.00 98.50 290 PHE A C 1
ATOM 2140 O O . PHE A 1 290 ? -12.190 1.841 7.673 1.00 98.50 290 PHE A O 1
ATOM 2147 N N . ILE A 1 291 ? -9.963 1.849 7.331 1.00 98.50 291 ILE A N 1
ATOM 2148 C CA . ILE A 1 291 ? -9.708 0.589 8.033 1.00 98.50 291 ILE A CA 1
ATOM 2149 C C . ILE A 1 291 ? -10.132 0.724 9.499 1.00 98.50 291 ILE A C 1
ATOM 2151 O O . ILE A 1 291 ? -10.909 -0.098 9.975 1.00 98.50 291 ILE A O 1
ATOM 2155 N N . ALA A 1 292 ? -9.725 1.785 10.203 1.00 98.19 292 ALA A N 1
ATOM 2156 C CA . ALA A 1 292 ? -10.131 2.019 11.588 1.00 98.19 292 ALA A CA 1
ATOM 2157 C C . ALA A 1 292 ? -11.665 2.106 11.750 1.00 98.19 292 ALA A C 1
ATOM 2159 O O . ALA A 1 292 ? -12.219 1.413 12.600 1.00 98.19 292 ALA A O 1
ATOM 2160 N N . ALA A 1 293 ? -12.367 2.859 10.896 1.00 96.81 293 ALA A N 1
ATOM 2161 C CA . ALA A 1 293 ? -13.830 2.964 10.909 1.00 96.81 293 ALA A CA 1
ATOM 2162 C C . ALA A 1 293 ? -14.542 1.649 10.522 1.00 96.81 293 ALA A C 1
ATOM 2164 O O . ALA A 1 293 ? -15.689 1.418 10.915 1.00 96.81 293 ALA A O 1
ATOM 2165 N N . HIS A 1 294 ? -13.890 0.767 9.759 1.00 96.31 294 HIS A N 1
ATOM 2166 C CA . HIS A 1 294 ? -14.374 -0.589 9.497 1.00 96.31 294 HIS A CA 1
ATOM 2167 C C . HIS A 1 294 ? -14.205 -1.486 10.735 1.00 96.31 294 HIS A C 1
ATOM 2169 O O . HIS A 1 294 ? -15.145 -2.187 11.108 1.00 96.31 294 HIS A O 1
ATOM 2175 N N . LEU A 1 295 ? -13.054 -1.427 11.416 1.00 96.12 295 LEU A N 1
ATOM 2176 C CA . LEU A 1 295 ? -12.808 -2.176 12.655 1.00 96.12 295 LEU A CA 1
ATOM 2177 C C . LEU A 1 295 ? -13.755 -1.737 13.787 1.00 96.12 295 LEU A C 1
ATOM 2179 O O . LEU A 1 295 ? -14.340 -2.598 14.442 1.00 96.12 295 LEU A O 1
ATOM 2183 N N . GLU A 1 296 ? -13.968 -0.424 13.966 1.00 94.50 296 GLU A N 1
ATOM 2184 C CA . GLU A 1 296 ? -14.876 0.161 14.976 1.00 94.50 296 GLU A CA 1
ATOM 2185 C C . GLU A 1 296 ? -16.303 -0.403 14.904 1.00 94.50 296 GLU A C 1
ATOM 2187 O O . GLU A 1 296 ? -16.973 -0.514 15.927 1.00 94.50 296 GLU A O 1
ATOM 2192 N N . ARG A 1 297 ? -16.772 -0.753 13.699 1.00 92.19 297 ARG A N 1
ATOM 2193 C CA . ARG A 1 297 ? -18.134 -1.255 13.454 1.00 92.19 297 ARG A CA 1
ATOM 2194 C C . ARG A 1 297 ? -18.278 -2.775 13.617 1.00 92.19 297 ARG A C 1
ATOM 2196 O O . ARG A 1 297 ? -19.405 -3.252 13.658 1.00 92.19 297 ARG A O 1
ATOM 2203 N N . ASN A 1 298 ? -17.177 -3.530 13.702 1.00 90.88 298 ASN A N 1
ATOM 2204 C CA . ASN A 1 298 ? -17.199 -4.995 13.565 1.00 90.88 298 ASN A CA 1
ATOM 2205 C C . ASN A 1 298 ? -16.562 -5.784 14.725 1.00 90.88 298 ASN A C 1
ATOM 2207 O O . ASN A 1 298 ? -16.835 -6.977 14.846 1.00 90.88 298 ASN A O 1
ATOM 2211 N N . ALA A 1 299 ? -15.725 -5.181 15.579 1.00 85.94 299 ALA A N 1
ATOM 2212 C CA . ALA A 1 299 ? -15.166 -5.878 16.744 1.00 85.94 299 ALA A CA 1
ATOM 2213 C C . ALA A 1 299 ? -14.745 -4.923 17.880 1.00 85.94 299 ALA A C 1
ATOM 2215 O O . ALA A 1 299 ? -14.382 -3.776 17.615 1.00 85.94 299 ALA A O 1
ATOM 2216 N N . PRO A 1 300 ? -14.716 -5.392 19.145 1.00 86.94 300 PRO A N 1
ATOM 2217 C CA . PRO A 1 300 ? -14.156 -4.623 20.252 1.00 86.94 300 PRO A CA 1
ATOM 2218 C C . PRO A 1 300 ? -12.638 -4.447 20.078 1.00 86.94 300 PRO A C 1
ATOM 2220 O O . PRO A 1 300 ? -11.866 -5.406 20.150 1.00 86.94 300 PRO A O 1
ATOM 2223 N N . PHE A 1 301 ? -12.226 -3.199 19.864 1.00 94.06 301 PHE A N 1
ATOM 2224 C CA . PHE A 1 301 ? -10.836 -2.757 19.750 1.00 94.06 301 PHE A CA 1
ATOM 2225 C C . PHE A 1 301 ? -10.632 -1.456 20.547 1.00 94.06 301 PHE A C 1
ATOM 2227 O O . PHE A 1 301 ? -11.503 -0.581 20.575 1.00 94.06 301 PHE A O 1
ATOM 2234 N N . VAL A 1 302 ? -9.448 -1.278 21.136 1.00 96.44 302 VAL A N 1
ATOM 2235 C CA . VAL A 1 302 ? -9.035 -0.030 21.796 1.00 96.44 302 VAL A CA 1
ATOM 2236 C C . VAL A 1 302 ? -8.298 0.854 20.792 1.00 96.44 302 VAL A C 1
ATOM 2238 O O . VAL A 1 302 ? -7.099 0.705 20.558 1.00 96.44 302 VAL A O 1
ATOM 2241 N N . PHE A 1 303 ? -9.018 1.804 20.200 1.00 97.56 303 PHE A N 1
ATOM 2242 C CA . PHE A 1 303 ? -8.448 2.773 19.261 1.00 97.56 303 PHE A CA 1
ATOM 2243 C C . PHE A 1 303 ? -7.646 3.858 19.989 1.00 97.56 303 PHE A C 1
ATOM 2245 O O . PHE A 1 303 ? -8.155 4.499 20.918 1.00 97.56 303 PHE A O 1
ATOM 2252 N N . ARG A 1 304 ? -6.405 4.081 19.542 1.00 97.88 304 ARG A N 1
ATOM 2253 C CA . ARG A 1 304 ? -5.555 5.217 19.935 1.00 97.88 304 ARG A CA 1
ATOM 2254 C C . ARG A 1 304 ? -5.985 6.504 19.233 1.00 97.88 304 ARG A C 1
ATOM 2256 O O . ARG A 1 304 ? -6.683 6.469 18.222 1.00 97.88 304 ARG A O 1
ATOM 2263 N N . ASP A 1 305 ? -5.542 7.641 19.754 1.00 98.31 305 ASP A N 1
ATOM 2264 C CA . ASP A 1 305 ? -5.999 8.977 19.358 1.00 98.31 305 ASP A CA 1
ATOM 2265 C C . ASP A 1 305 ? -5.889 9.228 17.848 1.00 98.31 305 ASP A C 1
ATOM 2267 O O . ASP A 1 305 ? -6.851 9.686 17.235 1.00 98.31 305 ASP A O 1
ATOM 2271 N N . LEU A 1 306 ? -4.769 8.851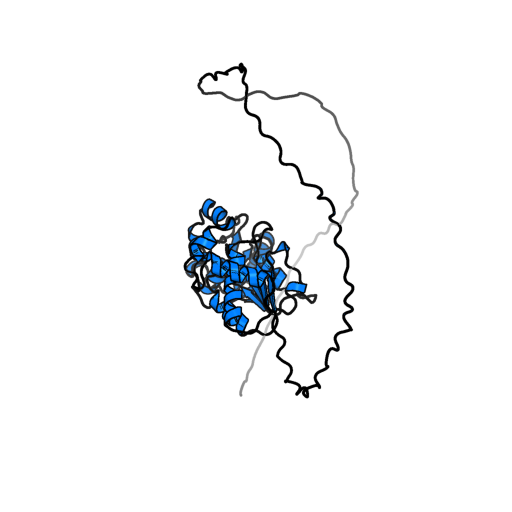 17.215 1.00 98.44 306 LEU A N 1
ATOM 2272 C CA . LEU A 1 306 ? -4.609 9.009 15.766 1.00 98.44 306 LEU A CA 1
ATOM 2273 C C . LEU A 1 306 ? -5.460 8.016 14.954 1.00 98.44 306 LEU A C 1
ATOM 2275 O O . LEU A 1 306 ? -5.891 8.362 13.860 1.00 98.44 306 LEU A O 1
ATOM 2279 N N . ALA A 1 307 ? -5.778 6.830 15.486 1.00 98.50 307 ALA A N 1
ATOM 2280 C CA . ALA A 1 307 ? -6.727 5.911 14.851 1.00 98.50 307 ALA A CA 1
ATOM 2281 C C . ALA A 1 307 ? -8.154 6.484 14.861 1.00 98.50 307 ALA A C 1
ATOM 2283 O O . ALA A 1 307 ? -8.838 6.458 13.840 1.00 98.50 307 ALA A O 1
ATOM 2284 N N . ARG A 1 308 ? -8.567 7.089 15.984 1.00 98.38 308 ARG A N 1
ATOM 2285 C CA . ARG A 1 308 ? -9.856 7.795 16.113 1.00 98.38 308 ARG A CA 1
ATOM 2286 C C . ARG A 1 308 ? -9.917 9.027 15.212 1.00 98.38 308 ARG A C 1
ATOM 2288 O O . ARG A 1 308 ? -10.910 9.234 14.520 1.00 98.38 308 ARG A O 1
ATOM 2295 N N . ALA A 1 309 ? -8.847 9.823 15.185 1.00 98.62 309 ALA A N 1
ATOM 2296 C CA . ALA A 1 309 ? -8.745 10.999 14.327 1.00 98.62 309 ALA A CA 1
ATOM 2297 C C . ALA A 1 309 ? -8.773 10.624 12.836 1.00 98.62 309 ALA A C 1
ATOM 2299 O O . ALA A 1 309 ? -9.469 11.277 12.066 1.00 98.62 309 ALA A O 1
ATOM 2300 N N . ALA A 1 310 ? -8.090 9.546 12.436 1.00 98.56 310 ALA A N 1
ATOM 2301 C CA . ALA A 1 310 ? -8.142 9.022 11.074 1.00 98.56 310 ALA A CA 1
ATOM 2302 C C . ALA A 1 310 ? -9.559 8.548 10.703 1.00 98.56 310 ALA A C 1
ATOM 2304 O O . ALA A 1 310 ? -10.075 8.939 9.658 1.00 98.56 310 ALA A O 1
ATOM 2305 N N . ALA A 1 311 ? -10.225 7.770 11.568 1.00 98.31 311 ALA A N 1
ATOM 2306 C CA . ALA A 1 311 ? -11.600 7.311 11.344 1.00 98.31 311 ALA A CA 1
ATOM 2307 C C . ALA A 1 311 ? -12.592 8.482 11.203 1.00 98.31 311 ALA A C 1
ATOM 2309 O O . ALA A 1 311 ? -13.433 8.487 10.303 1.00 98.31 311 ALA A O 1
ATOM 2310 N N . ALA A 1 312 ? -12.465 9.509 12.050 1.00 98.12 312 ALA A N 1
ATOM 2311 C CA . ALA A 1 312 ? -13.260 10.732 11.958 1.00 98.12 312 ALA A CA 1
ATOM 2312 C C . ALA A 1 312 ? -12.961 11.539 10.680 1.00 98.12 312 ALA A C 1
ATOM 2314 O O . ALA A 1 312 ? -13.890 12.017 10.029 1.00 98.12 312 ALA A O 1
ATOM 2315 N N . LEU A 1 313 ? -11.687 11.657 10.282 1.00 98.25 313 LEU A N 1
ATOM 2316 C CA . LEU A 1 313 ? -11.281 12.355 9.060 1.00 98.25 313 LEU A CA 1
ATOM 2317 C C . LEU A 1 313 ? -11.807 11.651 7.803 1.00 98.25 313 LEU A C 1
ATOM 2319 O O . LEU A 1 313 ? -12.328 12.319 6.914 1.00 98.25 313 LEU A O 1
ATOM 2323 N N . TYR A 1 314 ? -11.741 10.316 7.756 1.00 98.25 314 TYR A N 1
ATOM 2324 C CA . TYR A 1 314 ? -12.322 9.520 6.674 1.00 98.25 314 TYR A CA 1
ATOM 2325 C C . TYR A 1 314 ? -13.836 9.755 6.559 1.00 98.25 314 TYR A C 1
ATOM 2327 O O . TYR A 1 314 ? -14.302 10.186 5.503 1.00 98.25 314 TYR A O 1
ATOM 2335 N N . ARG A 1 315 ? -14.592 9.575 7.655 1.00 96.94 315 ARG A N 1
ATOM 2336 C CA . ARG A 1 315 ? -16.048 9.823 7.679 1.00 96.94 315 ARG A CA 1
ATOM 2337 C C . ARG A 1 315 ? -16.406 11.242 7.226 1.00 96.94 315 ARG A C 1
ATOM 2339 O O . ARG A 1 315 ? -17.388 11.417 6.515 1.00 96.94 315 ARG A O 1
ATOM 2346 N N . SER A 1 316 ? -15.605 12.233 7.621 1.00 97.31 316 SER A N 1
ATOM 2347 C CA . SER A 1 316 ? -15.811 13.650 7.302 1.00 97.31 316 SER A CA 1
ATOM 2348 C C . SER A 1 316 ? -15.503 13.999 5.838 1.00 97.31 316 SER A C 1
ATOM 2350 O O . SER A 1 316 ? -16.275 14.710 5.201 1.00 97.31 316 SER A O 1
ATOM 2352 N N . MET A 1 317 ? -14.390 13.504 5.283 1.00 97.50 317 MET A N 1
ATOM 2353 C CA . MET A 1 317 ? -13.918 13.919 3.953 1.00 97.50 317 MET A CA 1
ATOM 2354 C C . MET A 1 317 ? -14.384 13.024 2.803 1.00 97.50 317 MET A C 1
ATOM 2356 O O . MET A 1 317 ? -14.576 13.535 1.701 1.00 97.50 317 MET A O 1
ATOM 2360 N N . ALA A 1 318 ? -14.535 11.717 3.040 1.00 93.50 318 ALA A N 1
ATOM 2361 C CA . ALA A 1 318 ? -14.946 10.732 2.036 1.00 93.50 318 ALA A CA 1
ATOM 2362 C C . ALA A 1 318 ? -16.415 10.285 2.189 1.00 93.50 318 ALA A C 1
ATOM 2364 O O . ALA A 1 318 ? -16.988 9.722 1.254 1.00 93.50 318 ALA A O 1
ATOM 2365 N N . GLY A 1 319 ? -17.030 10.543 3.349 1.00 89.88 319 GLY A N 1
ATOM 2366 C CA . GLY A 1 319 ? -18.315 9.965 3.745 1.00 89.88 319 GLY A CA 1
ATOM 2367 C C . GLY A 1 319 ? -18.177 8.511 4.218 1.00 89.88 319 GLY A C 1
ATOM 2368 O O . GLY A 1 319 ? -17.227 7.818 3.862 1.00 89.88 319 GLY A O 1
ATOM 2369 N N . GLU A 1 320 ? -19.142 8.023 5.007 1.00 83.62 320 GLU A N 1
ATOM 2370 C CA . GLU A 1 320 ? -19.163 6.629 5.503 1.00 83.62 320 GLU A CA 1
ATOM 2371 C C . GLU A 1 320 ? -18.998 5.602 4.362 1.00 83.62 320 GLU A C 1
ATOM 2373 O O . GLU A 1 320 ? -18.227 4.649 4.496 1.00 83.62 320 GLU A O 1
ATOM 2378 N N . ASP A 1 321 ? -19.668 5.859 3.233 1.00 84.19 321 ASP A N 1
ATOM 2379 C CA . ASP A 1 321 ? -19.742 4.995 2.046 1.00 84.19 321 ASP A CA 1
ATOM 2380 C C . ASP A 1 321 ? -18.690 5.336 0.968 1.00 84.19 321 ASP A C 1
ATOM 2382 O O . ASP A 1 321 ? -18.784 4.865 -0.162 1.00 84.19 321 ASP A O 1
ATOM 2386 N N . GLY A 1 322 ? -17.729 6.221 1.261 1.00 87.81 322 GLY A N 1
ATOM 2387 C CA . GLY A 1 322 ? -16.643 6.577 0.338 1.00 87.81 322 GLY A CA 1
ATOM 2388 C C . GLY A 1 322 ? -17.032 7.438 -0.875 1.00 87.81 322 GLY A C 1
ATOM 2389 O O . GLY A 1 322 ? -16.179 7.690 -1.724 1.00 87.81 322 GLY A O 1
ATOM 2390 N N . ARG A 1 323 ? -18.281 7.927 -0.968 1.00 89.69 323 ARG A N 1
ATOM 2391 C CA . ARG A 1 323 ? -18.797 8.742 -2.096 1.00 89.69 323 ARG A CA 1
ATOM 2392 C C . ARG A 1 323 ? -17.896 9.915 -2.500 1.00 89.69 323 ARG A C 1
ATOM 2394 O O . ARG A 1 323 ? -17.782 10.209 -3.684 1.00 89.69 323 ARG A O 1
ATOM 2401 N N . ASP A 1 324 ? -17.266 10.573 -1.531 1.00 94.81 324 ASP A N 1
ATOM 2402 C CA . ASP A 1 324 ? -16.406 11.742 -1.753 1.00 94.81 324 ASP A CA 1
ATOM 2403 C C . ASP A 1 324 ? -14.902 11.397 -1.794 1.00 94.81 324 ASP A C 1
ATOM 2405 O O . ASP A 1 324 ? -14.060 12.293 -1.900 1.00 94.81 324 ASP A O 1
ATOM 2409 N N . LEU A 1 325 ? -14.532 10.111 -1.728 1.00 96.44 325 LEU A N 1
ATOM 2410 C CA . LEU A 1 325 ? -13.143 9.669 -1.571 1.00 96.44 325 LEU A CA 1
ATOM 2411 C C . LEU A 1 325 ? -12.214 10.183 -2.679 1.00 96.44 325 LEU A C 1
ATOM 2413 O O . LEU A 1 325 ? -11.131 10.681 -2.379 1.00 96.44 325 LEU A O 1
ATOM 2417 N N . ALA A 1 326 ? -12.645 10.135 -3.942 1.00 95.88 326 ALA A N 1
ATOM 2418 C CA . ALA A 1 326 ? -11.861 10.651 -5.065 1.00 95.88 326 ALA A CA 1
ATOM 2419 C C . ALA A 1 326 ? -11.538 12.150 -4.907 1.00 95.88 326 ALA A C 1
ATOM 2421 O O . ALA A 1 326 ? -10.403 12.569 -5.138 1.00 95.88 326 ALA A O 1
ATOM 2422 N N . ARG A 1 327 ? -12.498 12.953 -4.421 1.00 96.81 327 ARG A N 1
ATOM 2423 C CA . ARG A 1 327 ? -12.293 14.378 -4.105 1.00 96.81 327 ARG A CA 1
ATOM 2424 C C . ARG A 1 327 ? -11.340 14.555 -2.919 1.00 96.81 327 ARG A C 1
ATOM 2426 O O . ARG A 1 327 ? -10.486 15.437 -2.953 1.00 96.81 327 ARG A O 1
ATOM 2433 N N . ALA A 1 328 ? -11.472 13.723 -1.886 1.00 97.44 328 ALA A N 1
ATOM 2434 C CA . ALA A 1 328 ? -10.635 13.773 -0.689 1.00 97.44 328 ALA A CA 1
ATOM 2435 C C . ALA A 1 328 ? -9.165 13.414 -0.976 1.00 97.44 328 ALA A C 1
ATOM 2437 O O . ALA A 1 328 ? -8.266 14.104 -0.498 1.00 97.44 328 ALA A O 1
ATOM 2438 N N . VAL A 1 329 ? -8.913 12.391 -1.800 1.00 97.94 329 VAL A N 1
ATOM 2439 C CA . VAL A 1 329 ? -7.561 11.997 -2.233 1.00 97.94 329 VAL A CA 1
ATOM 2440 C C . VAL A 1 329 ? -6.968 13.035 -3.192 1.00 97.94 329 VAL A C 1
ATOM 2442 O O . VAL A 1 329 ? -5.826 13.449 -3.005 1.00 97.94 329 VAL A O 1
ATOM 2445 N N . ALA A 1 330 ? -7.740 13.543 -4.162 1.00 97.44 330 ALA A N 1
ATOM 2446 C CA . ALA A 1 330 ? -7.278 14.585 -5.087 1.00 97.44 330 ALA A CA 1
ATOM 2447 C C . ALA A 1 330 ? -6.946 15.929 -4.402 1.00 97.44 330 ALA A C 1
ATOM 2449 O O . ALA A 1 330 ? -6.176 16.728 -4.941 1.00 97.44 330 ALA A O 1
ATOM 2450 N N . ALA A 1 331 ? -7.481 16.183 -3.203 1.00 96.25 331 ALA A N 1
ATOM 2451 C CA . ALA A 1 331 ? -7.136 17.355 -2.401 1.00 96.25 331 ALA A CA 1
ATOM 2452 C C . ALA A 1 331 ? -5.725 17.291 -1.777 1.00 96.25 331 ALA A C 1
ATOM 2454 O O . ALA A 1 331 ? -5.225 18.326 -1.331 1.00 96.25 331 ALA A O 1
ATOM 2455 N N . ALA A 1 332 ? -5.080 16.118 -1.741 1.00 96.94 332 ALA A N 1
ATOM 2456 C CA . ALA A 1 332 ? -3.771 15.927 -1.125 1.00 96.94 332 ALA A CA 1
ATOM 2457 C C . ALA A 1 332 ? -2.629 16.601 -1.907 1.00 96.94 332 ALA A C 1
ATOM 2459 O O . ALA A 1 332 ? -2.581 16.568 -3.139 1.00 96.94 332 ALA A O 1
ATOM 2460 N N . ASP A 1 333 ? -1.630 17.134 -1.199 1.00 96.62 333 ASP A N 1
ATOM 2461 C CA . ASP A 1 333 ? -0.471 17.769 -1.841 1.00 96.62 333 ASP A CA 1
ATOM 2462 C C . ASP A 1 333 ? 0.392 16.787 -2.646 1.00 96.62 333 ASP A C 1
ATOM 2464 O O . ASP A 1 333 ? 0.992 17.185 -3.650 1.00 96.62 333 ASP A O 1
ATOM 2468 N N . HIS A 1 334 ? 0.419 15.495 -2.284 1.00 96.00 334 HIS A N 1
ATOM 2469 C CA . HIS A 1 334 ? 1.077 14.508 -3.139 1.00 96.00 334 HIS A CA 1
ATOM 2470 C C . HIS A 1 334 ? 0.286 14.251 -4.428 1.00 96.00 334 HIS A C 1
ATOM 2472 O O . HIS A 1 334 ? 0.904 14.197 -5.494 1.00 96.00 334 HIS A O 1
ATOM 2478 N N . ALA A 1 335 ? -1.049 14.177 -4.362 1.00 97.56 335 ALA A N 1
ATOM 2479 C CA . ALA A 1 335 ? -1.899 14.039 -5.544 1.00 97.56 335 ALA A CA 1
ATOM 2480 C C . ALA A 1 335 ? -1.691 15.213 -6.510 1.00 97.56 335 ALA A C 1
ATOM 2482 O O . ALA A 1 335 ? -1.361 14.996 -7.671 1.00 97.56 335 ALA A O 1
ATOM 2483 N N . ARG A 1 336 ? -1.738 16.456 -6.009 1.00 96.81 336 ARG A N 1
ATOM 2484 C CA . ARG A 1 336 ? -1.436 17.674 -6.789 1.00 96.81 336 ARG A CA 1
ATOM 2485 C C . ARG A 1 336 ? -0.071 17.602 -7.480 1.00 96.81 336 ARG A C 1
ATOM 2487 O O . ARG A 1 336 ? 0.043 17.925 -8.661 1.00 96.81 336 ARG A O 1
ATOM 2494 N N . HIS A 1 337 ? 0.962 17.151 -6.764 1.00 96.06 337 HIS A N 1
ATOM 2495 C CA . HIS A 1 337 ? 2.304 16.982 -7.323 1.00 96.06 337 HIS A CA 1
ATOM 2496 C C . HIS A 1 337 ? 2.357 15.911 -8.425 1.00 96.06 337 HIS A C 1
ATOM 2498 O O . HIS A 1 337 ? 3.038 16.122 -9.425 1.00 96.06 337 HIS A O 1
ATOM 2504 N N . LEU A 1 338 ? 1.650 14.791 -8.261 1.00 97.31 338 LEU A N 1
ATOM 2505 C CA . LEU A 1 338 ? 1.586 13.714 -9.253 1.00 97.31 338 LEU A CA 1
ATOM 2506 C C . LEU A 1 338 ? 0.790 14.125 -10.498 1.00 97.31 338 LEU A C 1
ATOM 2508 O O . LEU A 1 338 ? 1.264 13.893 -11.608 1.00 97.31 338 LEU A O 1
ATOM 2512 N N . THR A 1 339 ? -0.337 14.823 -10.340 1.00 97.81 339 THR A N 1
ATOM 2513 C CA . THR A 1 339 ? -1.092 15.417 -11.455 1.00 97.81 339 THR A CA 1
ATOM 2514 C C . THR A 1 339 ? -0.225 16.393 -12.256 1.00 97.81 339 THR A C 1
ATOM 2516 O O . THR A 1 339 ? -0.217 16.340 -13.482 1.00 97.81 339 THR A O 1
ATOM 2519 N N . ALA A 1 340 ? 0.587 17.222 -11.588 1.00 97.56 340 ALA A N 1
ATOM 2520 C CA . ALA A 1 340 ? 1.544 18.120 -12.246 1.00 97.56 340 ALA A CA 1
ATOM 2521 C C . ALA A 1 340 ? 2.716 17.396 -12.955 1.00 97.56 340 ALA A C 1
ATOM 2523 O O . ALA A 1 340 ? 3.424 18.016 -13.744 1.00 97.56 340 ALA A O 1
ATOM 2524 N N . LEU A 1 341 ? 2.918 16.098 -12.696 1.00 96.94 341 LEU A N 1
ATOM 2525 C CA . LEU A 1 341 ? 3.836 15.216 -13.431 1.00 96.94 341 LEU A CA 1
ATOM 2526 C C . LEU A 1 341 ? 3.123 14.383 -14.521 1.00 96.94 341 LEU A C 1
ATOM 2528 O O . LEU A 1 341 ? 3.752 13.519 -15.126 1.00 96.94 341 LEU A O 1
ATOM 2532 N N . GLY A 1 342 ? 1.829 14.619 -14.767 1.00 97.94 342 GLY A N 1
ATOM 2533 C CA . GLY A 1 342 ? 1.016 13.893 -15.751 1.00 97.94 342 GLY A CA 1
ATOM 2534 C C . GLY A 1 342 ? 0.299 12.646 -15.217 1.00 97.94 342 GLY A C 1
ATOM 2535 O O . GLY A 1 342 ? -0.459 12.026 -15.952 1.00 97.94 342 GLY A O 1
ATOM 2536 N N . PHE A 1 343 ? 0.468 12.287 -13.941 1.00 98.06 343 PHE A N 1
ATOM 2537 C CA . PHE A 1 343 ? -0.145 11.098 -13.333 1.00 98.06 343 PHE A CA 1
ATOM 2538 C C . PHE A 1 343 ? -1.540 11.386 -12.747 1.00 98.06 343 PHE A C 1
ATOM 2540 O O . PHE A 1 343 ? -1.814 11.048 -11.597 1.00 98.06 343 PHE A O 1
ATOM 2547 N N . GLY A 1 344 ? -2.417 12.042 -13.513 1.00 97.88 344 GLY A N 1
ATOM 2548 C CA . GLY A 1 344 ? -3.788 12.344 -13.076 1.00 97.88 344 GLY A CA 1
ATOM 2549 C C . GLY A 1 344 ? -4.642 11.084 -12.890 1.00 97.88 344 GLY A C 1
ATOM 2550 O O . GLY A 1 344 ? -5.293 10.921 -11.858 1.00 97.88 344 GLY A O 1
ATOM 2551 N N . ASP A 1 345 ? -4.569 10.156 -13.844 1.00 98.31 345 ASP A N 1
ATOM 2552 C CA . ASP A 1 345 ? -5.372 8.923 -13.846 1.00 98.31 345 ASP A CA 1
ATOM 2553 C C . ASP A 1 345 ? -4.968 7.951 -12.726 1.00 98.31 345 ASP A C 1
ATOM 2555 O O . ASP A 1 345 ? -5.813 7.238 -12.181 1.00 98.31 345 ASP A O 1
ATOM 2559 N N . ASP A 1 346 ? -3.701 7.988 -12.294 1.00 98.44 346 ASP A N 1
ATOM 2560 C CA . ASP A 1 346 ? -3.251 7.267 -11.099 1.00 98.44 346 ASP A CA 1
ATOM 2561 C C . ASP A 1 346 ? -4.019 7.710 -9.847 1.00 98.44 346 ASP A C 1
ATOM 2563 O O . ASP A 1 346 ? -4.267 6.882 -8.975 1.00 98.44 346 ASP A O 1
ATOM 2567 N N . ILE A 1 347 ? -4.396 8.992 -9.734 1.00 98.38 347 ILE A N 1
ATOM 2568 C CA . ILE A 1 347 ? -5.146 9.504 -8.576 1.00 98.38 347 ILE A CA 1
ATOM 2569 C C . ILE A 1 347 ? -6.560 8.923 -8.563 1.00 98.38 347 ILE A C 1
ATOM 2571 O O . ILE A 1 347 ? -7.046 8.519 -7.509 1.00 98.38 347 ILE A O 1
ATOM 2575 N N . VAL A 1 348 ? -7.195 8.841 -9.736 1.00 97.69 348 VAL A N 1
ATOM 2576 C CA . VAL A 1 348 ? -8.534 8.259 -9.908 1.00 97.69 348 VAL A CA 1
ATOM 2577 C C . VAL A 1 348 ? -8.512 6.767 -9.570 1.00 97.69 348 VAL A C 1
ATOM 2579 O O . VAL A 1 348 ? -9.314 6.309 -8.753 1.00 97.69 348 VAL A O 1
ATOM 2582 N N . LEU A 1 349 ? -7.547 6.019 -10.117 1.00 98.25 349 LEU A N 1
ATOM 2583 C CA . LEU A 1 349 ? -7.383 4.596 -9.815 1.00 98.25 349 LEU A CA 1
ATOM 2584 C C . LEU A 1 349 ? -7.072 4.365 -8.329 1.00 98.25 349 LEU A C 1
ATOM 2586 O O . LEU A 1 349 ? -7.777 3.606 -7.672 1.00 98.25 349 LEU A O 1
ATOM 2590 N N . CYS A 1 350 ? -6.072 5.046 -7.762 1.00 98.44 350 CYS A N 1
ATOM 2591 C CA . CYS A 1 350 ? -5.676 4.849 -6.362 1.00 98.44 350 CYS A CA 1
ATOM 2592 C C . CYS A 1 350 ? -6.753 5.274 -5.351 1.00 98.44 350 CYS A C 1
ATOM 2594 O O . CYS A 1 350 ? -6.667 4.860 -4.198 1.00 98.44 350 CYS A O 1
ATOM 2596 N N . ALA A 1 351 ? -7.745 6.077 -5.754 1.00 97.81 351 ALA A N 1
ATOM 2597 C CA . ALA A 1 351 ? -8.900 6.457 -4.938 1.00 97.81 351 ALA A CA 1
ATOM 2598 C C . ALA A 1 351 ? -10.152 5.586 -5.180 1.00 97.81 351 ALA A C 1
ATOM 2600 O O . ALA A 1 351 ? -11.200 5.856 -4.594 1.00 97.81 351 ALA A O 1
ATOM 2601 N N . THR A 1 352 ? -10.066 4.551 -6.022 1.00 97.38 352 THR A N 1
ATOM 2602 C CA . THR A 1 352 ? -11.150 3.576 -6.218 1.00 97.38 352 THR A CA 1
ATOM 2603 C C . THR A 1 352 ? -11.138 2.543 -5.084 1.00 97.38 352 THR A C 1
ATOM 2605 O O . THR A 1 352 ? -10.079 2.038 -4.710 1.00 97.38 352 THR A O 1
ATOM 2608 N N . LEU A 1 353 ? -12.312 2.232 -4.524 1.00 96.94 353 LEU A N 1
ATOM 2609 C CA . LEU A 1 353 ? -12.470 1.227 -3.467 1.00 96.94 353 LEU A CA 1
ATOM 2610 C C . LEU A 1 353 ? -12.621 -0.189 -4.033 1.00 96.94 353 LEU A C 1
ATOM 2612 O O . LEU A 1 353 ? -13.357 -0.394 -4.994 1.00 96.94 353 LEU A O 1
ATOM 2616 N N . ASP A 1 354 ? -11.974 -1.151 -3.372 1.00 97.81 354 ASP A N 1
ATOM 2617 C CA . ASP A 1 354 ? -12.268 -2.591 -3.431 1.00 97.81 354 ASP A CA 1
ATOM 2618 C C . ASP A 1 354 ? -12.383 -3.191 -4.849 1.00 97.81 354 ASP A C 1
ATOM 2620 O O . ASP A 1 354 ? -13.230 -4.039 -5.128 1.00 97.81 354 ASP A O 1
ATOM 2624 N N . THR A 1 355 ? -11.480 -2.791 -5.749 1.00 98.06 355 THR A N 1
ATOM 2625 C CA . THR A 1 355 ? -11.336 -3.383 -7.091 1.00 98.06 355 THR A CA 1
ATOM 2626 C C . THR A 1 355 ? -10.788 -4.814 -7.066 1.00 98.06 355 THR A C 1
ATOM 2628 O O . THR A 1 355 ? -10.800 -5.493 -8.090 1.00 98.06 355 THR A O 1
ATOM 2631 N N . THR A 1 356 ? -10.239 -5.268 -5.936 1.00 98.38 356 THR A N 1
ATOM 2632 C CA . THR A 1 356 ? -9.752 -6.637 -5.732 1.00 98.38 356 THR A CA 1
ATOM 2633 C C . THR A 1 356 ? -9.840 -7.043 -4.259 1.00 98.38 356 THR A C 1
ATOM 2635 O O . THR A 1 356 ? -9.736 -6.216 -3.355 1.00 98.38 356 THR A O 1
ATOM 2638 N N . ASP A 1 357 ? -10.016 -8.337 -4.012 1.00 98.38 357 ASP A N 1
ATOM 2639 C CA . ASP A 1 357 ? -10.110 -8.949 -2.688 1.00 98.38 357 ASP A CA 1
ATOM 2640 C C . ASP A 1 357 ? -8.776 -9.521 -2.171 1.00 98.38 357 ASP A C 1
ATOM 2642 O O . ASP A 1 357 ? -8.711 -10.007 -1.040 1.00 98.38 357 ASP A O 1
ATOM 2646 N N . ILE A 1 358 ? -7.689 -9.444 -2.950 1.00 98.50 358 ILE A N 1
ATOM 2647 C CA . ILE A 1 358 ? -6.388 -9.955 -2.503 1.00 98.50 358 ILE A CA 1
ATOM 2648 C C . ILE A 1 358 ? -5.832 -9.141 -1.327 1.00 98.50 358 ILE A C 1
ATOM 2650 O O . ILE A 1 358 ? -5.873 -7.909 -1.308 1.00 98.50 358 ILE A O 1
ATOM 2654 N N . VAL A 1 359 ? -5.203 -9.826 -0.369 1.00 98.69 359 VAL A N 1
ATOM 2655 C CA . VAL A 1 359 ? -4.471 -9.193 0.740 1.00 98.69 359 VAL A CA 1
ATOM 2656 C C . VAL A 1 359 ? -2.998 -9.598 0.671 1.00 98.69 359 VAL A C 1
ATOM 2658 O O . VAL A 1 359 ? -2.618 -10.630 1.227 1.00 98.69 359 VAL A O 1
ATOM 2661 N N . PRO A 1 360 ? -2.138 -8.825 -0.018 1.00 98.62 360 PRO A N 1
ATOM 2662 C CA . PRO A 1 360 ? -0.726 -9.160 -0.109 1.00 98.62 360 PRO A CA 1
ATOM 2663 C C . PRO A 1 360 ? -0.020 -9.049 1.244 1.00 98.62 360 PRO A C 1
ATOM 2665 O O . PRO A 1 360 ? -0.252 -8.109 2.006 1.00 98.62 360 PRO A O 1
ATOM 2668 N N . GLU A 1 361 ? 0.910 -9.963 1.517 1.00 98.12 361 GLU A N 1
ATOM 2669 C CA . GLU A 1 361 ? 1.712 -9.962 2.743 1.00 98.12 361 GLU A CA 1
ATOM 2670 C C . GLU A 1 361 ? 3.215 -9.935 2.424 1.00 98.12 361 GLU A C 1
ATOM 2672 O O . GLU A 1 361 ? 3.720 -10.699 1.593 1.00 98.12 361 GLU A O 1
ATOM 2677 N N . TYR A 1 362 ? 3.969 -9.066 3.106 1.00 97.31 362 TYR A N 1
ATOM 2678 C CA . TYR A 1 362 ? 5.429 -9.075 3.046 1.00 97.31 362 TYR A CA 1
ATOM 2679 C C . TYR A 1 362 ? 5.978 -10.247 3.872 1.00 97.31 362 TYR A C 1
ATOM 2681 O O . TYR A 1 362 ? 6.140 -10.168 5.091 1.00 97.31 362 TYR A O 1
ATOM 2689 N N . ARG A 1 363 ? 6.315 -11.348 3.195 1.00 92.69 363 ARG A N 1
ATOM 2690 C CA . ARG A 1 363 ? 6.892 -12.557 3.794 1.00 92.69 363 ARG A CA 1
ATOM 2691 C C . ARG A 1 363 ? 8.340 -12.748 3.348 1.00 92.69 363 ARG A C 1
ATOM 2693 O O . ARG A 1 363 ? 8.671 -12.781 2.167 1.00 92.69 363 ARG A O 1
ATOM 2700 N N . ARG A 1 364 ? 9.243 -12.928 4.319 1.00 90.56 364 ARG A N 1
ATOM 2701 C CA . ARG A 1 364 ? 10.643 -13.384 4.135 1.00 90.56 364 ARG A CA 1
ATOM 2702 C C . ARG A 1 364 ? 11.546 -12.546 3.192 1.00 90.56 364 ARG A C 1
ATOM 2704 O O . ARG A 1 364 ? 12.668 -12.985 2.929 1.00 90.56 364 ARG A O 1
ATOM 2711 N N . GLY A 1 365 ? 11.142 -11.348 2.753 1.00 92.50 365 GLY A N 1
ATOM 2712 C CA . GLY A 1 365 ? 11.919 -10.476 1.844 1.00 92.50 365 GLY A CA 1
ATOM 2713 C C . GLY A 1 365 ? 11.249 -10.155 0.500 1.00 92.50 365 GLY A C 1
ATOM 2714 O O . GLY A 1 365 ? 11.905 -9.617 -0.399 1.00 92.50 365 GLY A O 1
ATOM 2715 N N . ARG A 1 366 ? 9.973 -10.528 0.360 1.00 96.19 366 ARG A N 1
ATOM 2716 C CA . ARG A 1 366 ? 9.120 -10.422 -0.832 1.00 96.19 366 ARG A CA 1
ATOM 2717 C C . ARG A 1 366 ? 7.697 -10.079 -0.385 1.00 96.19 366 ARG A C 1
ATOM 2719 O O . ARG A 1 366 ? 7.365 -10.330 0.767 1.00 96.19 366 ARG A O 1
ATOM 2726 N N . VAL A 1 367 ? 6.880 -9.546 -1.284 1.00 98.38 367 VAL A N 1
ATOM 2727 C CA . VAL A 1 367 ? 5.424 -9.424 -1.140 1.00 98.38 367 VAL A CA 1
ATOM 2728 C C . VAL A 1 367 ? 4.782 -10.425 -2.092 1.00 98.38 367 VAL A C 1
ATOM 2730 O O . VAL A 1 367 ? 5.186 -10.511 -3.255 1.00 98.38 367 VAL A O 1
ATOM 2733 N N . VAL A 1 368 ? 3.823 -11.187 -1.578 1.00 98.31 368 VAL A N 1
ATOM 2734 C CA . VAL A 1 368 ? 3.068 -12.228 -2.290 1.00 98.31 368 VAL A CA 1
ATOM 2735 C C . VAL A 1 368 ? 1.606 -12.176 -1.856 1.00 98.31 368 VAL A C 1
ATOM 2737 O O . VAL A 1 368 ? 1.318 -11.674 -0.767 1.00 98.31 368 VAL A O 1
ATOM 2740 N N . VAL A 1 369 ? 0.702 -12.726 -2.665 1.00 97.00 369 VAL A N 1
ATOM 2741 C CA . VAL A 1 369 ? -0.599 -13.177 -2.150 1.00 97.00 369 VAL A CA 1
ATOM 2742 C C . VAL A 1 369 ? -0.338 -14.448 -1.303 1.00 97.00 369 VAL A C 1
ATOM 2744 O O . VAL A 1 369 ? 0.455 -15.278 -1.758 1.00 97.00 369 VAL A O 1
ATOM 2747 N N . PRO A 1 370 ? -0.854 -14.541 -0.057 1.00 86.19 370 PRO A N 1
ATOM 2748 C CA . PRO A 1 370 ? -0.558 -15.605 0.914 1.00 86.19 370 PRO A CA 1
ATOM 2749 C C . PRO A 1 370 ? -0.770 -17.061 0.495 1.00 86.19 370 PRO A C 1
ATOM 2751 O O . PRO A 1 370 ? -1.701 -17.337 -0.287 1.00 86.19 370 PRO A O 1
#

Radius of gyration: 36.52 Å; chains: 1; bounding box: 90×123×92 Å

Foldseek 3Di:
DDDDDDDDDDDDDDDDDDDDDDDDDDDDDDDDDDDDDDDDDDDDDDDDDDDDDDDDDDDDDDDDDDDDDDDDDDDDDDDDDDDDDDDDDDDDDDDDDDDDDDDDDDDPPDDPDDDFAAEAEDQALVRDDLVLAFAAAEEEDDLLFQLVLVVLLQVLAAAWEFQDADPVRLVVVQVVVQVVVVHNPLEFEEEDDLQDTDPPGPYYGQSVSRHNVVGHHHYYRYYYNFRSSLQDQCQPDPPDGRHHPWYWRDFLQALVLVLVVNLPDDHYYYYYAHADPGGGWQRSLLSLLLSLLSCVVRDRHHYDPSSVVSVVSNCVQQNNVRVRQLVSQCPIPSVVSNVVVVSVVSSVSRSHHHNDNFIWIDPPRIIHRD

Sequence (370 aa):
MGHPGRTDRPDRDGARSLRDRGVGAGGHQPGPDRDEGAHGRGGRRPGRLARVPGSGGPVHQPRDHHRGPGGDHPRHRVPQGCPGRAVGGRRHGRGPLRVRRLRGVGSLESPPRPAERVVDVVPTLQALRPRDVSGRVAVVIDVLRATSTLVTALAAGAREVRPAATPREARVRYDRLAAARGGTEGLLLGGERMGLRIEGFDLGNSPLEYTPERVSGKTIFFTTTNGTRTLRRAAGTRTGGGGARRVLVAAFLNATAVAKEVLSAEGDVVLCCAGTRGGFSLEDILLAGFIAAHLERNAPFVFRDLARAAAALYRSMAGEDGRDLARAVAAADHARHLTALGFGDDIVLCATLDTTDIVPEYRRGRVVVP